Protein AF-A0A427B4S1-F1 (afdb_monomer_lite)

Organism: Ensete ventricosum (NCBI:txid4639)

Radius of gyration: 21.79 Å; chains: 1; bounding box: 64×41×55 Å

Sequence (301 aa):
MFQKYHPTRVLTLIYQPFALVTTAVLTYHEAKTNTRLRNLAGYTLFFISSLALVVVCISIIIRYFDIIFQSHQILHVTIQLDVATSGKGGIGVFIGVCIVSAAFGTADGFCQGGMVGDLSLMSPQFIQYGDTHERFSFLAALKSFMAGLAASGTLTSALRLITKAAFENSQDGLRKGASTYALVLISMYNVWDLIGRYVPLIKCLKLTSRKGLMAATLARFLFIPAFYFTSKYGAEGWMIMLTSVLGLTNGYLTVCVLTDAPKGYKGPEQNALGNLLVAFLIAGLFSGVSLDWLWLIGKGW

Structure (mmCIF, N/CA/C/O backbone):
data_AF-A0A427B4S1-F1
#
_entry.id   AF-A0A427B4S1-F1
#
loop_
_atom_site.group_PDB
_atom_site.id
_atom_site.type_symbol
_atom_site.label_atom_id
_atom_site.label_alt_id
_atom_site.label_comp_id
_atom_site.label_asym_id
_atom_site.label_entity_id
_atom_site.label_seq_id
_atom_site.pdbx_PDB_ins_code
_atom_site.Cartn_x
_atom_site.Cartn_y
_atom_site.Cartn_z
_atom_site.occupancy
_atom_site.B_iso_or_equiv
_atom_site.auth_seq_id
_atom_site.auth_comp_id
_atom_site.auth_asym_id
_atom_site.auth_atom_id
_atom_site.pdbx_PDB_model_num
ATOM 1 N N . MET A 1 1 ? 20.768 -20.112 -17.687 1.00 30.17 1 MET A N 1
ATOM 2 C CA . MET A 1 1 ? 19.300 -20.251 -17.541 1.00 30.17 1 MET A CA 1
ATOM 3 C C . MET A 1 1 ? 18.610 -19.102 -16.773 1.00 30.17 1 MET A C 1
ATOM 5 O O . MET A 1 1 ? 17.396 -19.126 -16.696 1.00 30.17 1 MET A O 1
ATOM 9 N N . PHE A 1 2 ? 19.312 -18.069 -16.262 1.00 31.33 2 PHE A N 1
ATOM 10 C CA . PHE A 1 2 ? 18.726 -17.030 -15.375 1.00 31.33 2 PHE A CA 1
ATOM 11 C C . PHE A 1 2 ? 18.806 -15.577 -15.904 1.00 31.33 2 PHE A C 1
ATOM 13 O O . PHE A 1 2 ? 18.725 -14.622 -15.141 1.00 31.33 2 PHE A O 1
ATOM 20 N N . GLN A 1 3 ? 18.991 -15.371 -17.209 1.00 31.64 3 GLN A N 1
ATOM 21 C CA . GLN A 1 3 ? 19.420 -14.068 -17.752 1.00 31.64 3 GLN A CA 1
ATOM 22 C C . GLN A 1 3 ? 18.303 -13.026 -17.984 1.00 31.64 3 GLN A C 1
ATOM 24 O O . GLN A 1 3 ? 18.600 -11.923 -18.428 1.00 31.64 3 GLN A O 1
ATOM 29 N N . LYS A 1 4 ? 17.038 -13.341 -17.670 1.00 40.00 4 LYS A N 1
ATOM 30 C CA . LYS A 1 4 ? 15.893 -12.410 -17.765 1.00 40.00 4 LYS A CA 1
ATOM 31 C C . LYS A 1 4 ? 15.087 -12.314 -16.454 1.00 40.00 4 LYS A C 1
ATOM 33 O O . LYS A 1 4 ? 13.886 -12.098 -16.486 1.00 40.00 4 LYS A O 1
ATOM 38 N N . TYR A 1 5 ? 15.684 -12.510 -15.279 1.00 46.22 5 TYR A N 1
ATOM 39 C CA . TYR A 1 5 ? 14.924 -12.380 -14.026 1.00 46.22 5 TYR A CA 1
ATOM 40 C C . TYR A 1 5 ? 14.646 -10.905 -13.711 1.00 46.22 5 TYR A C 1
ATOM 42 O O . TYR A 1 5 ? 15.595 -10.157 -13.524 1.00 46.22 5 TYR A O 1
ATOM 50 N N . HIS A 1 6 ? 13.371 -10.490 -13.634 1.00 53.62 6 HIS A N 1
ATOM 51 C CA . HIS A 1 6 ? 12.973 -9.169 -13.125 1.00 53.62 6 HIS A CA 1
ATOM 52 C C . HIS A 1 6 ? 13.092 -9.152 -11.598 1.00 53.62 6 HIS A C 1
ATOM 54 O O . HIS A 1 6 ? 12.200 -9.628 -10.888 1.00 53.62 6 HIS A O 1
ATOM 60 N N . PRO A 1 7 ? 14.168 -8.595 -11.053 1.00 55.25 7 PRO A N 1
ATOM 61 C CA . PRO A 1 7 ? 14.541 -8.903 -9.687 1.00 55.25 7 PRO A CA 1
ATOM 62 C C . PRO A 1 7 ? 13.752 -8.121 -8.641 1.00 55.25 7 PRO A C 1
ATOM 64 O O . PRO A 1 7 ? 13.485 -8.612 -7.546 1.00 55.25 7 PRO A O 1
ATOM 67 N N . THR A 1 8 ? 13.291 -6.926 -9.005 1.00 59.53 8 THR A N 1
ATOM 68 C CA . THR A 1 8 ? 12.455 -6.070 -8.158 1.00 59.53 8 THR A CA 1
ATOM 69 C C . THR A 1 8 ? 11.148 -6.756 -7.753 1.00 59.53 8 THR A C 1
ATOM 71 O O . THR A 1 8 ? 10.634 -6.506 -6.668 1.00 59.53 8 THR A O 1
ATOM 74 N N . ARG A 1 9 ? 10.625 -7.661 -8.592 1.00 67.31 9 ARG A N 1
ATOM 75 C CA . ARG A 1 9 ? 9.374 -8.390 -8.334 1.00 67.31 9 ARG A CA 1
ATOM 76 C C . ARG A 1 9 ? 9.547 -9.579 -7.385 1.00 67.31 9 ARG A C 1
ATOM 78 O O . ARG A 1 9 ? 8.583 -10.008 -6.756 1.00 67.31 9 ARG A O 1
ATOM 85 N N . VAL A 1 10 ? 10.762 -10.116 -7.270 1.00 74.62 10 VAL A N 1
ATOM 86 C CA . VAL A 1 10 ? 11.069 -11.182 -6.304 1.00 74.62 10 VAL A CA 1
ATOM 87 C C . VAL A 1 10 ? 11.087 -10.607 -4.889 1.00 74.62 10 VAL A C 1
ATOM 89 O O . VAL A 1 10 ? 10.539 -11.208 -3.973 1.00 74.62 10 VAL A O 1
ATOM 92 N N . LEU A 1 11 ? 11.617 -9.393 -4.719 1.00 78.69 11 LEU A N 1
ATOM 93 C CA . LEU A 1 11 ? 11.620 -8.710 -3.423 1.00 78.69 11 LEU A CA 1
ATOM 94 C C . LEU A 1 11 ? 10.202 -8.455 -2.903 1.00 78.69 11 LEU A C 1
ATOM 96 O O . LEU A 1 11 ? 9.936 -8.668 -1.725 1.00 78.69 11 LEU A O 1
ATOM 100 N N . THR A 1 12 ? 9.255 -8.096 -3.775 1.00 79.56 12 THR A N 1
ATOM 101 C CA . THR A 1 12 ? 7.849 -7.945 -3.369 1.00 79.56 12 THR A CA 1
ATOM 102 C C . THR A 1 12 ? 7.209 -9.273 -2.961 1.00 79.56 12 THR A C 1
ATOM 104 O O . THR A 1 12 ? 6.409 -9.293 -2.031 1.00 79.56 12 THR A O 1
ATOM 107 N N . LEU A 1 13 ? 7.586 -10.388 -3.600 1.00 81.88 13 LEU A N 1
ATOM 108 C CA . LEU A 1 13 ? 7.142 -11.729 -3.199 1.00 81.88 13 LEU A CA 1
ATOM 109 C C . LEU A 1 13 ? 7.741 -12.184 -1.867 1.00 81.88 13 LEU A C 1
ATOM 111 O O . LEU A 1 13 ? 7.167 -13.051 -1.225 1.00 81.88 13 LEU A O 1
ATOM 115 N N . ILE A 1 14 ? 8.869 -11.615 -1.447 1.00 87.31 14 ILE A N 1
ATOM 116 C CA . ILE A 1 14 ? 9.465 -11.891 -0.137 1.00 87.31 14 ILE A CA 1
ATOM 117 C C . ILE A 1 14 ? 8.862 -10.970 0.921 1.00 87.31 14 ILE A C 1
ATOM 119 O O . ILE A 1 14 ? 8.492 -11.428 1.991 1.00 87.31 14 ILE A O 1
ATOM 123 N N . TYR A 1 15 ? 8.706 -9.682 0.628 1.00 90.38 15 TYR A N 1
ATOM 124 C CA . TYR A 1 15 ? 8.128 -8.715 1.560 1.00 90.38 15 TYR A 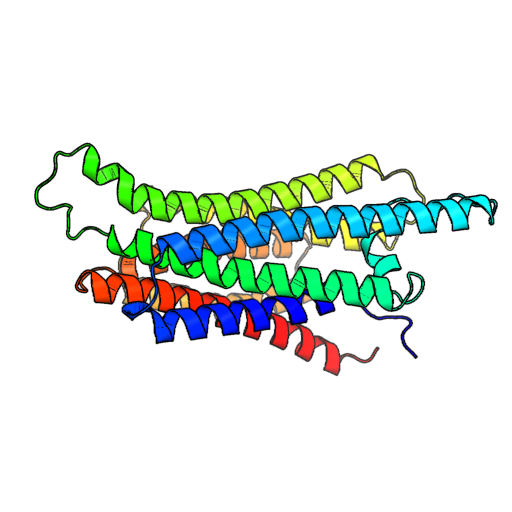CA 1
ATOM 125 C C . TYR A 1 15 ? 6.706 -9.102 2.000 1.00 90.38 15 TYR A C 1
ATOM 127 O O . TYR A 1 15 ? 6.409 -9.138 3.194 1.00 90.38 15 TYR A O 1
ATOM 135 N N . GLN A 1 16 ? 5.825 -9.405 1.038 1.00 91.88 16 GLN A N 1
ATOM 136 C CA . GLN A 1 16 ? 4.386 -9.505 1.301 1.00 91.88 16 GLN A CA 1
ATOM 137 C C . GLN A 1 16 ? 3.972 -10.693 2.190 1.00 91.88 16 GLN A C 1
ATOM 139 O O . GLN A 1 16 ? 3.155 -10.483 3.085 1.00 91.88 16 GLN A O 1
ATOM 144 N N . PRO A 1 17 ? 4.517 -11.917 2.033 1.00 93.00 17 PRO A N 1
ATOM 145 C CA . PRO A 1 17 ? 4.229 -13.016 2.952 1.00 93.00 17 PRO A CA 1
ATOM 146 C C . PRO A 1 17 ? 4.649 -12.716 4.387 1.00 93.00 17 PRO A C 1
ATOM 148 O O . PRO A 1 17 ? 3.903 -13.032 5.307 1.00 93.00 17 PRO A O 1
ATOM 151 N N . PHE A 1 18 ? 5.814 -12.094 4.591 1.00 93.44 18 PHE A N 1
ATOM 152 C CA . PHE A 1 18 ? 6.280 -11.751 5.935 1.00 93.44 18 PHE A CA 1
ATOM 153 C C . PHE A 1 18 ? 5.375 -10.697 6.570 1.00 93.44 18 PHE A C 1
ATOM 155 O O . PHE A 1 18 ? 4.928 -10.898 7.696 1.00 93.44 18 PHE A O 1
ATOM 162 N N . ALA A 1 19 ? 5.011 -9.646 5.828 1.00 92.88 19 ALA A N 1
ATOM 163 C CA . ALA A 1 19 ? 4.032 -8.664 6.291 1.00 92.88 19 ALA A CA 1
ATOM 164 C C . ALA A 1 19 ? 2.697 -9.325 6.665 1.00 92.88 19 ALA A C 1
ATOM 166 O O . ALA A 1 19 ? 2.195 -9.130 7.772 1.00 92.88 19 ALA A O 1
ATOM 167 N N . LEU A 1 20 ? 2.164 -10.184 5.791 1.00 94.06 20 LEU A N 1
ATOM 168 C CA . LEU A 1 20 ? 0.896 -10.874 6.015 1.00 94.06 20 LEU A CA 1
ATOM 169 C C . LEU A 1 20 ? 0.941 -11.796 7.237 1.00 94.06 20 LEU A C 1
ATOM 171 O O . LEU A 1 20 ? 0.054 -11.728 8.085 1.00 94.06 20 LEU A O 1
ATOM 175 N N . VAL A 1 21 ? 1.959 -12.654 7.336 1.00 94.19 21 VAL A N 1
ATOM 176 C CA . VAL A 1 21 ? 2.109 -13.610 8.442 1.00 94.19 21 VAL A CA 1
ATOM 177 C C . VAL A 1 21 ? 2.270 -12.863 9.758 1.00 94.19 21 VAL A C 1
ATOM 179 O O . VAL A 1 21 ? 1.570 -13.177 10.720 1.00 94.19 21 VAL A O 1
ATOM 182 N N . THR A 1 22 ? 3.132 -11.846 9.810 1.00 93.12 22 THR A N 1
ATOM 183 C CA . THR A 1 22 ? 3.326 -11.047 11.021 1.00 93.12 22 THR A CA 1
ATOM 184 C C . THR A 1 22 ? 2.033 -10.353 11.438 1.00 93.12 22 THR A C 1
ATOM 186 O O . THR A 1 22 ? 1.627 -10.482 12.594 1.00 93.12 22 THR A O 1
ATOM 189 N N . THR A 1 23 ? 1.326 -9.685 10.523 1.00 92.50 23 THR A N 1
ATOM 190 C CA . THR A 1 23 ? 0.046 -9.042 10.850 1.00 92.50 23 THR A CA 1
ATOM 191 C C . THR A 1 23 ? -1.012 -10.053 11.278 1.00 92.50 23 THR A C 1
ATOM 193 O O . THR A 1 23 ? -1.715 -9.799 12.254 1.00 92.50 23 THR A O 1
ATOM 196 N N . ALA A 1 24 ? -1.124 -11.206 10.617 1.00 91.94 24 ALA A N 1
ATOM 197 C CA . ALA A 1 24 ? -2.098 -12.238 10.969 1.00 91.94 24 ALA A CA 1
ATOM 198 C C . ALA A 1 24 ? -1.840 -12.818 12.370 1.00 91.94 24 ALA A C 1
ATOM 200 O O . ALA A 1 24 ? -2.760 -12.903 13.184 1.00 91.94 24 ALA A O 1
ATOM 201 N N . VAL A 1 25 ? -0.582 -13.146 12.687 1.00 91.62 25 VAL A N 1
ATOM 202 C CA . VAL A 1 25 ? -0.184 -13.670 14.005 1.00 91.62 25 VAL A CA 1
ATOM 203 C C . VAL A 1 25 ? -0.448 -12.647 15.109 1.00 91.62 25 VAL A C 1
ATOM 205 O O . VAL A 1 25 ? -0.983 -13.012 16.159 1.00 91.62 25 VAL A O 1
ATOM 208 N N . LEU A 1 26 ? -0.107 -11.375 14.875 1.00 89.44 26 LEU A N 1
ATOM 209 C CA . LEU A 1 26 ? -0.332 -10.291 15.835 1.00 89.44 26 LEU A CA 1
ATOM 210 C C . LEU A 1 26 ? -1.816 -9.950 15.995 1.00 89.44 26 LEU A C 1
ATOM 212 O O . LEU A 1 26 ? -2.233 -9.591 17.089 1.00 89.44 26 LEU A O 1
ATOM 216 N N . THR A 1 27 ? -2.615 -10.095 14.938 1.00 88.25 27 THR A N 1
ATOM 217 C CA . THR A 1 27 ? -4.075 -9.931 15.008 1.00 88.25 27 THR A CA 1
ATOM 218 C C . THR A 1 27 ? -4.703 -11.044 15.847 1.00 88.25 27 THR A C 1
ATOM 220 O O . THR A 1 27 ? -5.580 -10.774 16.659 1.00 88.25 27 THR A O 1
ATOM 223 N N . TYR A 1 28 ? -4.232 -12.287 15.708 1.00 87.62 28 TYR A N 1
ATOM 224 C CA . TYR A 1 28 ? -4.738 -13.421 16.489 1.00 87.62 28 TYR A CA 1
ATOM 225 C C . TYR A 1 28 ? -4.352 -13.345 17.977 1.00 87.62 28 TYR A C 1
ATOM 227 O O . TYR A 1 28 ? -5.146 -13.700 18.845 1.00 87.62 28 TYR A O 1
ATOM 235 N N . HIS A 1 29 ? -3.146 -12.861 18.290 1.00 85.81 29 HIS A N 1
ATOM 236 C CA . HIS A 1 29 ? -2.645 -12.728 19.667 1.00 85.81 29 HIS A CA 1
ATOM 237 C C . HIS A 1 29 ? -2.827 -11.324 20.266 1.00 85.81 29 HIS A C 1
ATOM 239 O O . HIS A 1 29 ? -2.186 -11.001 21.272 1.00 85.81 29 HIS A O 1
ATOM 245 N N . GLU A 1 30 ? -3.686 -10.495 19.672 1.00 78.94 30 GLU A N 1
ATOM 246 C CA . GLU A 1 30 ? -3.856 -9.082 20.029 1.00 78.94 30 GLU A CA 1
ATOM 247 C C . GLU A 1 30 ? -4.139 -8.899 21.528 1.00 78.94 30 GLU A C 1
ATOM 249 O O . GLU A 1 30 ? -3.414 -8.165 22.196 1.00 78.94 30 GLU A O 1
ATOM 254 N N . ALA A 1 31 ? -5.048 -9.695 22.098 1.00 70.12 31 ALA A N 1
ATOM 255 C CA . ALA A 1 31 ? -5.414 -9.628 23.516 1.00 70.12 31 ALA A CA 1
ATOM 256 C C . ALA A 1 31 ? -4.252 -9.876 24.506 1.00 70.12 31 ALA A C 1
ATOM 258 O O . ALA A 1 31 ? -4.371 -9.558 25.688 1.00 70.12 31 ALA A O 1
ATOM 259 N N . LYS A 1 32 ? -3.134 -10.468 24.058 1.00 72.56 32 LYS A N 1
ATOM 260 C CA . LYS A 1 32 ? -1.952 -10.771 24.889 1.00 72.56 32 LYS A CA 1
ATOM 261 C C . LYS A 1 32 ? -0.760 -9.855 24.610 1.00 72.56 32 LYS A C 1
ATOM 263 O O . LYS A 1 32 ? 0.233 -9.932 25.331 1.00 72.56 32 LYS A O 1
ATOM 268 N N . THR A 1 33 ? -0.808 -9.029 23.565 1.00 76.25 33 THR A N 1
ATOM 269 C CA . THR A 1 33 ? 0.344 -8.234 23.120 1.00 76.25 33 THR A CA 1
ATOM 270 C C . THR A 1 33 ? 0.186 -6.756 23.453 1.00 76.25 33 THR A C 1
ATOM 272 O O . THR A 1 33 ? -0.840 -6.139 23.200 1.00 76.25 33 THR A O 1
ATOM 275 N N . ASN A 1 34 ? 1.248 -6.151 23.991 1.00 83.88 34 ASN A N 1
ATOM 276 C CA . ASN A 1 34 ? 1.287 -4.710 24.226 1.00 83.88 34 ASN A CA 1
ATOM 277 C C . ASN A 1 34 ? 1.567 -3.967 22.908 1.00 83.88 34 ASN A C 1
ATOM 279 O O . ASN A 1 34 ? 2.656 -4.091 22.338 1.00 83.88 34 ASN A O 1
ATOM 283 N N . THR A 1 35 ? 0.603 -3.173 22.438 1.00 83.19 35 THR A N 1
ATOM 284 C CA . THR A 1 35 ? 0.682 -2.455 21.156 1.00 83.19 35 THR A CA 1
ATOM 285 C C . THR A 1 35 ? 1.799 -1.412 21.114 1.00 83.19 35 THR A C 1
ATOM 287 O O . THR A 1 35 ? 2.448 -1.254 20.081 1.00 83.19 35 THR A O 1
ATOM 290 N N . ARG A 1 36 ? 2.141 -0.773 22.241 1.00 85.62 36 ARG A N 1
ATOM 291 C CA . ARG A 1 36 ? 3.251 0.198 22.307 1.00 85.62 36 ARG A CA 1
ATOM 292 C C . ARG A 1 36 ? 4.601 -0.463 22.062 1.00 85.62 36 ARG A C 1
ATOM 294 O O . ARG A 1 36 ? 5.401 0.045 21.281 1.00 85.62 36 ARG A O 1
ATOM 301 N N . LEU A 1 37 ? 4.836 -1.604 22.710 1.00 87.12 37 LEU A N 1
ATOM 302 C CA . LEU A 1 37 ? 6.071 -2.371 22.539 1.00 87.12 37 LEU A CA 1
ATOM 303 C C . LEU A 1 37 ? 6.176 -2.917 21.113 1.00 87.12 37 LEU A C 1
ATOM 305 O O . LEU A 1 37 ? 7.237 -2.857 20.503 1.00 87.12 37 LEU A O 1
ATOM 309 N N . ARG A 1 38 ? 5.054 -3.393 20.571 1.00 89.56 38 ARG A N 1
ATOM 310 C CA . ARG A 1 38 ? 4.933 -3.858 19.189 1.00 89.56 38 ARG A CA 1
ATOM 311 C C . ARG A 1 38 ? 5.284 -2.755 18.180 1.00 89.56 38 ARG A C 1
ATOM 313 O O . ARG A 1 38 ? 6.101 -2.995 17.297 1.00 89.56 38 ARG A O 1
ATOM 320 N N . ASN A 1 39 ? 4.729 -1.552 18.337 1.00 90.00 39 ASN A N 1
ATOM 321 C CA . ASN A 1 39 ? 5.024 -0.412 17.463 1.00 90.00 39 ASN A CA 1
ATOM 322 C C . ASN A 1 39 ? 6.489 0.031 17.590 1.00 90.00 39 ASN A C 1
ATOM 324 O O . ASN A 1 39 ? 7.150 0.251 16.578 1.00 90.00 39 ASN A O 1
ATOM 328 N N . LEU A 1 40 ? 7.021 0.115 18.816 1.00 92.06 40 LEU A N 1
ATOM 329 C CA . LEU A 1 40 ? 8.426 0.460 19.046 1.00 92.06 40 LEU A CA 1
ATOM 330 C C . LEU A 1 40 ? 9.361 -0.552 18.374 1.00 92.06 40 LEU A C 1
ATOM 332 O O . LEU A 1 40 ? 10.249 -0.151 17.629 1.00 92.06 40 LEU A O 1
ATOM 336 N N . ALA A 1 41 ? 9.118 -1.850 18.573 1.00 92.25 41 ALA A N 1
ATOM 337 C CA . ALA A 1 41 ? 9.898 -2.916 17.952 1.00 92.25 41 ALA A CA 1
ATOM 338 C C . ALA A 1 41 ? 9.859 -2.838 16.418 1.00 92.25 41 ALA A C 1
ATOM 340 O O . ALA A 1 41 ? 10.904 -2.942 15.777 1.00 92.25 41 ALA A O 1
ATOM 341 N N . GLY A 1 42 ? 8.682 -2.596 15.830 1.00 92.94 42 GLY A N 1
ATOM 342 C CA . GLY A 1 42 ? 8.536 -2.418 14.385 1.00 92.94 42 GLY A CA 1
ATOM 343 C C . GLY A 1 42 ? 9.331 -1.221 13.852 1.00 92.94 42 GLY A C 1
ATOM 344 O O . GLY A 1 42 ? 10.081 -1.362 12.888 1.00 92.94 42 GLY A O 1
ATOM 345 N N . TYR A 1 43 ? 9.260 -0.060 14.509 1.00 93.31 43 TYR A N 1
ATOM 346 C CA . TYR A 1 43 ? 10.029 1.124 14.106 1.00 93.31 43 TYR A CA 1
ATOM 347 C C . TYR A 1 43 ? 11.539 0.957 14.290 1.00 93.31 43 TYR A C 1
ATOM 349 O O . TYR A 1 43 ? 12.312 1.372 13.424 1.00 93.31 43 TYR A O 1
ATOM 357 N N . THR A 1 44 ? 11.978 0.306 15.368 1.00 94.31 44 THR A N 1
ATOM 358 C CA . THR A 1 44 ? 13.388 -0.057 15.554 1.00 94.31 44 THR A CA 1
ATOM 359 C C . THR A 1 44 ? 13.857 -1.002 14.448 1.00 94.31 44 THR A C 1
ATOM 361 O O . THR A 1 44 ? 14.938 -0.803 13.894 1.00 94.31 44 THR A O 1
ATOM 364 N N . LEU A 1 45 ? 13.035 -1.982 14.060 1.00 94.00 45 LEU A N 1
ATOM 365 C CA . LEU A 1 45 ? 13.355 -2.897 12.967 1.00 94.00 45 LEU A CA 1
ATOM 366 C C . LEU A 1 45 ? 13.410 -2.175 11.613 1.00 94.00 45 LEU A C 1
ATOM 368 O O . LEU A 1 45 ? 14.328 -2.439 10.837 1.00 94.00 45 LEU A O 1
ATOM 372 N N . PHE A 1 46 ? 12.509 -1.221 11.346 1.00 92.62 46 PHE A N 1
ATOM 373 C CA . PHE A 1 46 ? 12.580 -0.345 10.170 1.00 92.62 46 PHE A CA 1
ATOM 374 C C . PHE A 1 46 ? 13.894 0.443 10.118 1.00 92.62 46 PHE A C 1
ATOM 376 O O . PHE A 1 46 ? 14.534 0.511 9.065 1.00 92.62 46 PHE A O 1
ATOM 383 N N . PHE A 1 47 ? 14.317 1.013 11.247 1.00 93.06 47 PHE A N 1
ATOM 384 C CA . PHE A 1 47 ? 15.555 1.782 11.348 1.00 93.06 47 PHE A CA 1
ATOM 385 C C . PHE A 1 47 ? 16.791 0.913 11.080 1.00 93.06 47 PHE A C 1
ATOM 387 O O . PHE A 1 47 ? 17.596 1.238 10.207 1.00 93.06 47 PHE A O 1
ATOM 394 N N . ILE A 1 48 ? 16.904 -0.233 11.760 1.00 93.50 48 ILE A N 1
ATOM 395 C CA . ILE A 1 48 ? 18.021 -1.173 11.577 1.00 93.50 48 ILE A CA 1
ATOM 396 C C . ILE A 1 48 ? 18.054 -1.703 10.139 1.00 93.50 48 ILE A C 1
ATOM 398 O O . ILE A 1 48 ? 19.116 -1.724 9.520 1.00 93.50 48 ILE A O 1
ATOM 402 N N . SER A 1 49 ? 16.900 -2.078 9.579 1.00 91.31 49 SER A N 1
ATOM 403 C CA . SER A 1 49 ? 16.802 -2.581 8.201 1.00 91.31 49 SER A CA 1
ATOM 404 C C . SER A 1 49 ? 17.210 -1.522 7.176 1.00 91.31 49 SER A C 1
ATOM 406 O O . SER A 1 49 ? 17.867 -1.843 6.187 1.00 91.31 49 SER A O 1
ATOM 408 N N . SER A 1 50 ? 16.890 -0.249 7.431 1.00 88.75 50 SER A N 1
ATOM 409 C CA . SER A 1 50 ? 17.314 0.868 6.580 1.00 88.75 50 SER A CA 1
ATOM 410 C C . SER A 1 50 ? 18.831 1.063 6.613 1.00 88.75 50 SER A C 1
ATOM 412 O O . SER A 1 50 ? 19.445 1.200 5.556 1.00 88.75 50 SER A O 1
ATOM 414 N N . LEU A 1 51 ? 19.460 0.999 7.793 1.00 89.81 51 LEU A N 1
ATOM 415 C CA . LEU A 1 51 ? 20.923 1.048 7.915 1.00 89.81 51 LEU A CA 1
ATOM 416 C C . LEU A 1 51 ? 21.592 -0.151 7.231 1.00 89.81 51 LEU A C 1
ATOM 418 O O . LEU A 1 51 ? 22.559 0.022 6.490 1.00 89.81 51 LEU A O 1
ATOM 422 N N . ALA A 1 52 ? 21.052 -1.358 7.419 1.00 86.44 52 ALA A N 1
ATOM 423 C CA . ALA A 1 52 ? 21.551 -2.565 6.768 1.00 86.44 52 ALA A CA 1
ATOM 424 C C . ALA A 1 52 ? 21.480 -2.453 5.236 1.00 86.44 52 ALA A C 1
ATOM 426 O O . ALA A 1 52 ? 22.437 -2.807 4.549 1.00 86.44 52 ALA A O 1
ATOM 427 N N . LEU A 1 53 ? 20.389 -1.900 4.694 1.00 83.44 53 LEU A N 1
ATOM 428 C CA . LEU A 1 53 ? 20.253 -1.660 3.258 1.00 83.44 53 LEU A CA 1
ATOM 429 C C . LEU A 1 53 ? 21.306 -0.672 2.739 1.00 83.44 53 LEU A C 1
ATOM 431 O O . LEU A 1 53 ? 21.884 -0.909 1.683 1.00 83.44 53 LEU A O 1
ATOM 435 N N . VAL A 1 54 ? 21.598 0.400 3.483 1.00 83.06 54 VAL A N 1
ATOM 436 C CA . VAL A 1 54 ? 22.661 1.356 3.125 1.00 83.06 54 VAL A CA 1
ATOM 437 C C . VAL A 1 54 ? 24.021 0.660 3.064 1.00 83.06 54 VAL A C 1
ATOM 439 O O . VAL A 1 54 ? 24.752 0.848 2.095 1.00 83.06 54 VAL A O 1
ATOM 442 N N . VAL A 1 55 ? 24.345 -0.196 4.037 1.00 82.38 55 VAL A N 1
ATOM 443 C CA . VAL A 1 55 ? 25.597 -0.975 4.045 1.00 82.38 55 VAL A CA 1
ATOM 444 C C . VAL A 1 55 ? 25.676 -1.925 2.846 1.00 82.38 55 VAL A C 1
ATOM 446 O O . VAL A 1 55 ? 26.721 -2.009 2.193 1.00 82.38 55 VAL A O 1
ATOM 449 N N . VAL A 1 56 ? 24.578 -2.611 2.512 1.00 79.44 56 VAL A N 1
ATOM 450 C CA . VAL A 1 56 ? 24.497 -3.470 1.320 1.00 79.44 56 VAL A CA 1
ATOM 451 C C . VAL A 1 56 ? 24.698 -2.644 0.045 1.00 79.44 56 VAL A C 1
ATOM 453 O O . VAL A 1 56 ? 25.508 -3.028 -0.797 1.00 79.44 56 VAL A O 1
ATOM 456 N N . CYS A 1 57 ? 24.045 -1.485 -0.077 1.00 73.94 57 CYS A N 1
ATOM 457 C CA . CYS A 1 57 ? 24.223 -0.569 -1.207 1.00 73.94 57 CYS A CA 1
ATOM 458 C C . CYS A 1 57 ? 25.673 -0.085 -1.337 1.00 73.94 57 CYS A C 1
ATOM 460 O O . CYS A 1 57 ? 26.240 -0.160 -2.423 1.00 73.94 57 CYS A O 1
ATOM 462 N N . ILE A 1 58 ? 26.313 0.342 -0.245 1.00 73.38 58 ILE A N 1
ATOM 463 C CA . ILE A 1 58 ? 27.722 0.768 -0.255 1.00 73.38 58 ILE A CA 1
ATOM 464 C C . ILE A 1 58 ? 28.632 -0.386 -0.688 1.00 73.38 58 ILE A C 1
ATOM 466 O O . ILE A 1 58 ? 29.513 -0.196 -1.522 1.00 73.38 58 ILE A O 1
ATOM 470 N N . SER A 1 59 ? 28.382 -1.599 -0.194 1.00 70.38 59 SER A N 1
ATOM 471 C CA . SER A 1 59 ? 29.153 -2.790 -0.572 1.00 70.38 59 SER A CA 1
ATOM 472 C C . SER A 1 59 ? 29.032 -3.110 -2.067 1.00 70.38 59 SER A C 1
ATOM 474 O O . SER A 1 59 ? 30.006 -3.529 -2.694 1.00 70.38 59 SER A O 1
ATOM 476 N N . ILE A 1 60 ? 27.850 -2.890 -2.655 1.00 68.31 60 ILE A N 1
ATOM 477 C CA . ILE A 1 60 ? 27.619 -3.012 -4.100 1.00 68.31 60 ILE A CA 1
ATOM 478 C C . ILE A 1 60 ? 28.390 -1.929 -4.861 1.00 68.31 60 ILE A C 1
ATOM 480 O O . ILE A 1 60 ? 29.047 -2.247 -5.849 1.00 68.31 60 ILE A O 1
ATOM 484 N N . ILE A 1 61 ? 28.343 -0.672 -4.403 1.00 67.12 61 ILE A N 1
ATOM 485 C CA . ILE A 1 61 ? 29.057 0.453 -5.028 1.00 67.12 61 ILE A CA 1
ATOM 486 C C . ILE A 1 61 ? 30.567 0.204 -5.040 1.00 67.12 61 ILE A C 1
ATOM 488 O O . ILE A 1 61 ? 31.185 0.373 -6.085 1.00 67.12 61 ILE A O 1
ATOM 492 N N . ILE A 1 62 ? 31.149 -0.235 -3.920 1.00 67.56 62 ILE A N 1
ATOM 493 C CA . ILE A 1 62 ? 32.590 -0.517 -3.812 1.00 67.56 62 ILE A CA 1
ATOM 494 C C . ILE A 1 62 ? 32.991 -1.625 -4.792 1.00 67.56 62 ILE A C 1
ATOM 496 O O . ILE A 1 62 ? 33.879 -1.417 -5.611 1.00 67.56 62 ILE A O 1
ATOM 500 N N . ARG A 1 63 ? 32.266 -2.755 -4.804 1.00 64.50 63 ARG A N 1
ATOM 501 C CA . ARG A 1 63 ? 32.516 -3.840 -5.771 1.00 64.50 63 ARG A CA 1
ATOM 502 C C . ARG A 1 63 ? 32.400 -3.372 -7.219 1.00 64.50 63 ARG A C 1
ATOM 504 O O . ARG A 1 63 ? 33.125 -3.853 -8.081 1.00 64.50 63 ARG A O 1
ATOM 511 N N . TYR A 1 64 ? 31.468 -2.465 -7.500 1.00 60.44 64 TYR A N 1
ATOM 512 C CA . TYR A 1 64 ? 31.288 -1.910 -8.836 1.00 60.44 64 TYR A CA 1
ATOM 513 C C . TYR A 1 64 ? 32.440 -0.976 -9.226 1.00 60.44 64 TYR A C 1
ATOM 515 O O . TYR A 1 64 ? 32.901 -1.027 -10.364 1.00 60.44 64 TYR A O 1
ATOM 523 N N . PHE A 1 65 ? 32.937 -0.170 -8.284 1.00 60.00 65 PHE A N 1
ATOM 524 C CA . PHE A 1 65 ? 34.114 0.673 -8.479 1.00 60.00 65 PHE A CA 1
ATOM 525 C C . PHE A 1 65 ? 35.368 -0.168 -8.750 1.00 60.00 65 PHE A C 1
ATOM 527 O O . PHE A 1 65 ? 36.087 0.133 -9.697 1.00 60.00 65 PHE A O 1
ATOM 534 N N . ASP A 1 66 ? 35.567 -1.270 -8.019 1.00 57.31 66 ASP A N 1
ATOM 535 C CA . ASP A 1 66 ? 36.669 -2.212 -8.259 1.00 57.31 66 ASP A CA 1
ATOM 536 C C . ASP A 1 66 ? 36.597 -2.836 -9.668 1.00 57.31 66 ASP A C 1
ATOM 538 O O . ASP A 1 66 ? 37.600 -2.914 -10.377 1.00 57.31 66 ASP A O 1
ATOM 542 N N . ILE A 1 67 ? 35.398 -3.223 -10.125 1.00 57.62 67 ILE A N 1
ATOM 543 C CA . ILE A 1 67 ? 35.178 -3.785 -11.472 1.00 57.62 67 ILE A CA 1
ATOM 544 C C . ILE A 1 67 ? 35.419 -2.740 -12.577 1.00 57.62 67 ILE A C 1
ATOM 546 O O . ILE A 1 67 ? 36.005 -3.065 -13.615 1.00 57.62 67 ILE A O 1
ATOM 550 N N . ILE A 1 68 ? 34.985 -1.491 -12.378 1.00 52.41 68 ILE A N 1
ATOM 551 C CA . ILE A 1 68 ? 35.225 -0.385 -13.321 1.00 52.41 68 ILE A CA 1
ATOM 552 C C . ILE A 1 68 ? 36.707 -0.007 -13.356 1.00 52.41 68 ILE A C 1
ATOM 554 O O . ILE A 1 68 ? 37.245 0.248 -14.426 1.00 52.41 68 ILE A O 1
ATOM 558 N N . PHE A 1 69 ? 37.404 -0.006 -12.221 1.00 49.81 69 PHE A N 1
ATOM 559 C CA . PHE A 1 69 ? 38.839 0.282 -12.199 1.00 49.81 69 PHE A CA 1
ATOM 560 C C . PHE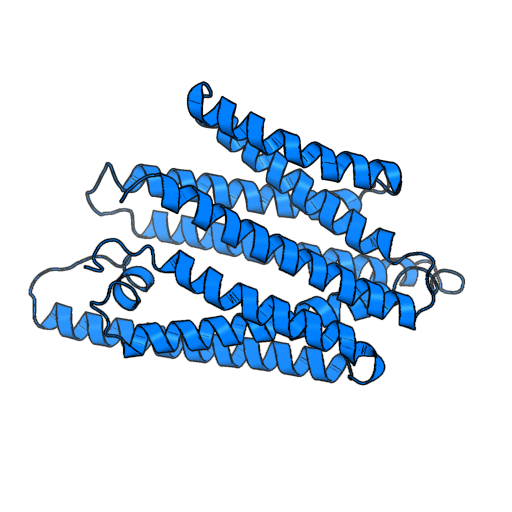 A 1 69 ? 39.644 -0.750 -13.012 1.00 49.81 69 PHE A C 1
ATOM 562 O O . PHE A 1 69 ? 40.678 -0.425 -13.590 1.00 49.81 69 PHE A O 1
ATOM 569 N N . GLN A 1 70 ? 39.130 -1.978 -13.136 1.00 50.47 70 GLN A N 1
ATOM 570 C CA . GLN A 1 70 ? 39.753 -3.066 -13.890 1.00 50.47 70 GLN A CA 1
ATOM 571 C C . GLN A 1 70 ? 39.289 -3.172 -15.357 1.00 50.47 70 GLN A C 1
ATOM 573 O O . GLN A 1 70 ? 39.896 -3.894 -16.147 1.00 50.47 70 GLN A O 1
ATOM 578 N N . SER A 1 71 ? 38.237 -2.447 -15.753 1.00 42.84 71 SER A N 1
ATOM 579 C CA . SER A 1 71 ? 37.714 -2.422 -17.121 1.00 42.84 71 SER A CA 1
ATOM 580 C C . SER A 1 71 ? 37.461 -0.978 -17.550 1.00 42.84 71 SER A C 1
ATOM 582 O O . SER A 1 71 ? 36.569 -0.316 -17.043 1.00 42.84 71 SER A O 1
ATOM 584 N N . HIS A 1 72 ? 38.262 -0.476 -18.490 1.00 42.97 72 HIS A N 1
ATOM 585 C CA . HIS A 1 72 ? 38.313 0.925 -18.936 1.00 42.97 72 HIS A CA 1
ATOM 586 C C . HIS A 1 72 ? 37.037 1.408 -19.680 1.00 42.97 72 HIS A C 1
ATOM 588 O O . HIS A 1 72 ? 37.126 1.975 -20.769 1.00 42.97 72 HIS A O 1
ATOM 594 N N . GLN A 1 73 ? 35.834 1.175 -19.145 1.00 44.75 73 GLN A N 1
ATOM 595 C CA . GLN A 1 73 ? 34.552 1.622 -19.686 1.00 44.75 73 GLN A CA 1
ATOM 596 C C . GLN A 1 73 ? 33.584 2.038 -18.569 1.00 44.75 73 GLN A C 1
ATOM 598 O O . GLN A 1 73 ? 33.216 1.273 -17.681 1.00 44.75 73 GLN A O 1
ATOM 603 N N . ILE A 1 74 ? 33.156 3.294 -18.666 1.00 51.47 74 ILE A N 1
ATOM 604 C CA . ILE A 1 74 ? 32.211 3.972 -17.783 1.00 51.47 74 ILE A CA 1
ATOM 605 C C . ILE A 1 74 ? 30.806 3.446 -18.096 1.00 51.47 74 ILE A C 1
ATOM 607 O O . ILE A 1 74 ? 30.277 3.718 -19.172 1.00 51.47 74 ILE A O 1
ATOM 611 N N . LEU A 1 75 ? 30.176 2.715 -17.168 1.00 43.44 75 LEU A N 1
ATOM 612 C CA . LEU A 1 75 ? 28.786 2.276 -17.330 1.00 43.44 75 LEU A CA 1
ATOM 613 C C . LEU A 1 75 ? 27.909 2.631 -16.116 1.00 43.44 75 LEU A C 1
ATOM 615 O O . LEU A 1 75 ? 27.926 1.968 -15.085 1.00 43.44 75 LEU A O 1
ATOM 619 N N . HIS A 1 76 ? 27.141 3.703 -16.308 1.00 44.81 76 HIS A N 1
ATOM 620 C CA . HIS A 1 76 ? 25.793 4.035 -15.824 1.00 44.81 76 HIS A CA 1
ATOM 621 C C . HIS A 1 76 ? 25.299 3.628 -14.418 1.00 44.81 76 HIS A C 1
ATOM 623 O O . HIS A 1 76 ? 25.093 2.467 -14.080 1.00 44.81 76 HIS A O 1
ATOM 629 N N . VAL A 1 77 ? 24.897 4.671 -13.681 1.00 43.53 77 VAL A N 1
ATOM 630 C CA . VAL A 1 77 ? 24.303 4.714 -12.328 1.00 43.53 77 VAL A CA 1
ATOM 631 C C . VAL A 1 77 ? 22.895 4.083 -12.217 1.00 43.53 77 VAL A C 1
ATOM 633 O O . VAL A 1 77 ? 22.374 3.903 -11.120 1.00 43.53 77 VAL A O 1
ATOM 636 N N . THR A 1 78 ? 22.264 3.644 -13.308 1.00 41.16 78 THR A N 1
ATOM 637 C CA . THR A 1 78 ? 20.894 3.078 -13.274 1.00 41.16 78 THR A CA 1
ATOM 638 C C . THR A 1 78 ? 20.843 1.587 -12.889 1.00 41.16 78 THR A C 1
ATOM 640 O O . THR A 1 78 ? 19.786 0.964 -12.947 1.00 41.16 78 THR A O 1
ATOM 643 N N . ILE A 1 79 ? 21.963 0.992 -12.465 1.00 45.91 79 ILE A N 1
ATOM 644 C CA . ILE A 1 79 ? 22.107 -0.460 -12.276 1.00 45.91 79 ILE A CA 1
ATOM 645 C C . ILE A 1 79 ? 22.575 -0.819 -10.853 1.00 45.91 79 ILE A C 1
ATOM 647 O O . ILE A 1 79 ? 23.437 -1.664 -10.665 1.00 45.91 79 ILE A O 1
ATOM 651 N N . GLN A 1 80 ? 22.038 -0.182 -9.812 1.00 44.19 80 GLN A N 1
ATOM 652 C CA . GLN A 1 80 ? 22.368 -0.559 -8.425 1.00 44.19 80 GLN A CA 1
ATOM 653 C C . GLN A 1 80 ? 21.522 -1.748 -7.943 1.00 44.19 80 GLN A C 1
ATOM 655 O O . GLN A 1 80 ? 22.058 -2.728 -7.433 1.00 44.19 80 GLN A O 1
ATOM 660 N N . LEU A 1 81 ? 20.204 -1.716 -8.182 1.00 45.88 81 LEU A N 1
ATOM 661 C CA . LEU A 1 81 ? 19.319 -2.818 -7.798 1.00 45.88 81 LEU A CA 1
ATOM 662 C C . LEU A 1 81 ? 19.396 -3.981 -8.793 1.00 45.88 81 LEU A C 1
ATOM 664 O O . LEU A 1 81 ? 19.427 -5.122 -8.363 1.00 45.88 81 LEU A O 1
ATOM 668 N N . ASP A 1 82 ? 19.487 -3.694 -10.097 1.00 41.72 82 ASP A N 1
ATOM 669 C CA . ASP A 1 82 ? 19.441 -4.718 -11.151 1.00 41.72 82 ASP A CA 1
ATOM 670 C C . ASP A 1 82 ? 20.717 -5.590 -11.170 1.00 41.72 82 ASP A C 1
ATOM 672 O O . ASP A 1 82 ? 20.624 -6.797 -11.353 1.00 41.72 82 ASP A O 1
ATOM 676 N N . VAL A 1 83 ? 21.911 -5.048 -10.868 1.00 43.12 83 VAL A N 1
ATOM 677 C CA . VAL A 1 83 ? 23.169 -5.835 -10.772 1.00 43.12 83 VAL A CA 1
ATOM 678 C C . VAL A 1 83 ? 23.265 -6.648 -9.482 1.00 43.12 83 VAL A C 1
ATOM 680 O O . VAL A 1 83 ? 23.759 -7.779 -9.526 1.00 43.12 83 VAL A O 1
ATOM 683 N N . ALA A 1 84 ? 22.749 -6.130 -8.361 1.00 44.50 84 ALA A N 1
ATOM 684 C CA . ALA A 1 84 ? 22.683 -6.851 -7.085 1.00 44.50 84 ALA A CA 1
ATOM 685 C C . ALA A 1 84 ? 21.863 -8.149 -7.179 1.00 44.50 84 ALA A C 1
ATOM 687 O O . ALA A 1 84 ? 22.045 -9.080 -6.398 1.00 44.50 84 ALA A O 1
ATOM 688 N N . THR A 1 85 ? 20.977 -8.220 -8.167 1.00 44.84 85 THR A N 1
ATOM 689 C CA . THR A 1 85 ? 19.987 -9.279 -8.315 1.00 44.84 85 THR A CA 1
ATOM 690 C C . THR A 1 85 ? 20.073 -10.038 -9.648 1.00 44.84 85 THR A C 1
ATOM 692 O O . THR A 1 85 ? 19.563 -11.147 -9.748 1.00 44.84 85 THR A O 1
ATOM 695 N N . SER A 1 86 ? 20.753 -9.499 -10.668 1.00 45.28 86 SER A N 1
ATOM 696 C CA . SER A 1 86 ? 20.969 -10.127 -11.989 1.00 45.28 86 SER A CA 1
ATOM 697 C C . SER A 1 86 ? 22.091 -11.187 -11.983 1.00 45.28 86 SER A C 1
ATOM 699 O O . SER A 1 86 ? 22.654 -11.521 -13.026 1.00 45.28 86 SER A O 1
ATOM 701 N N . GLY A 1 87 ? 22.481 -11.716 -10.822 1.00 44.53 87 GLY A N 1
ATOM 702 C CA . GLY A 1 87 ? 23.491 -12.779 -10.721 1.00 44.53 87 GLY A CA 1
ATOM 703 C C . GLY A 1 87 ? 24.945 -12.353 -10.985 1.00 44.53 87 GLY A C 1
ATOM 704 O O . GLY A 1 87 ? 25.841 -13.154 -10.744 1.00 44.53 87 GLY A O 1
ATOM 705 N N . LYS A 1 88 ? 25.216 -11.103 -11.400 1.00 47.84 88 LYS A N 1
ATOM 706 C CA . LYS A 1 88 ? 26.587 -10.556 -11.513 1.00 47.84 88 LYS A CA 1
ATOM 707 C C . LYS A 1 88 ? 27.131 -9.983 -10.193 1.00 47.84 88 LYS A C 1
ATOM 709 O O . LYS A 1 88 ? 28.339 -9.978 -10.002 1.00 47.84 88 LYS A O 1
ATOM 714 N N . GLY A 1 89 ? 26.262 -9.559 -9.266 1.00 55.06 89 GLY A N 1
ATOM 715 C CA . GLY A 1 89 ? 26.633 -9.050 -7.932 1.00 55.06 89 GLY A CA 1
ATOM 716 C C . GLY A 1 89 ? 26.956 -10.117 -6.871 1.00 55.06 89 GLY A C 1
ATOM 717 O O . GLY A 1 89 ? 27.300 -9.772 -5.743 1.00 55.06 89 GLY A O 1
ATOM 718 N N . GLY A 1 90 ? 26.868 -11.407 -7.220 1.00 64.12 90 GLY A N 1
ATOM 719 C CA . GLY A 1 90 ? 27.078 -12.534 -6.307 1.00 64.12 90 GLY A CA 1
ATOM 720 C C . GLY A 1 90 ? 25.833 -12.905 -5.489 1.00 64.12 90 GLY A C 1
ATOM 721 O O . GLY A 1 90 ? 25.081 -12.047 -5.032 1.00 64.12 90 GLY A O 1
ATOM 722 N N . ILE A 1 91 ? 25.624 -14.210 -5.277 1.00 71.88 91 ILE A N 1
ATOM 723 C CA . ILE A 1 91 ? 24.448 -14.761 -4.575 1.00 71.88 91 ILE A CA 1
ATOM 724 C C . ILE A 1 91 ? 24.282 -14.205 -3.149 1.00 71.88 91 ILE A C 1
ATOM 726 O O . ILE A 1 91 ? 23.161 -14.023 -2.685 1.00 71.88 91 ILE A O 1
ATOM 730 N N . GLY A 1 92 ? 25.390 -13.866 -2.479 1.00 73.06 92 GLY A N 1
ATOM 731 C CA . GLY A 1 92 ? 25.380 -13.313 -1.123 1.00 73.06 92 GLY A CA 1
ATOM 732 C C . GLY A 1 92 ? 24.714 -11.938 -1.022 1.00 73.06 92 GLY A C 1
ATOM 733 O O . GLY A 1 92 ? 23.978 -11.692 -0.071 1.00 73.06 92 GLY A O 1
ATOM 734 N N . VAL A 1 93 ? 24.900 -11.063 -2.017 1.00 73.69 93 VAL A N 1
ATOM 735 C CA . VAL A 1 93 ? 24.249 -9.741 -2.044 1.00 73.69 93 VAL A CA 1
ATOM 736 C C . VAL A 1 93 ? 22.745 -9.901 -2.240 1.00 73.69 93 VAL A C 1
ATOM 738 O O . VAL A 1 93 ? 21.963 -9.290 -1.516 1.00 73.69 93 VAL A O 1
ATOM 741 N N . PHE A 1 94 ? 22.334 -10.774 -3.162 1.00 75.62 94 PHE A N 1
ATOM 742 C CA . PHE A 1 94 ? 20.924 -11.085 -3.383 1.00 75.62 94 PHE A CA 1
ATOM 743 C C . PHE A 1 94 ? 20.251 -11.632 -2.115 1.00 75.62 94 PHE A C 1
ATOM 745 O O . PHE A 1 94 ? 19.196 -11.135 -1.721 1.00 75.62 94 PHE A O 1
ATOM 752 N N . ILE A 1 95 ? 20.885 -12.600 -1.441 1.00 81.81 95 ILE A N 1
ATOM 753 C CA . ILE A 1 95 ? 20.410 -13.138 -0.157 1.00 81.81 95 ILE A CA 1
ATOM 754 C C . ILE A 1 95 ? 20.308 -12.019 0.889 1.00 81.81 95 ILE A C 1
ATOM 756 O O . ILE A 1 95 ? 19.290 -11.918 1.569 1.00 81.81 95 ILE A O 1
ATOM 760 N N . GLY A 1 96 ? 21.309 -11.138 0.980 1.00 82.50 96 GLY A N 1
ATOM 761 C CA . GLY A 1 96 ? 21.290 -9.988 1.886 1.00 82.50 96 GLY A CA 1
ATOM 762 C C . GLY A 1 96 ? 20.098 -9.057 1.648 1.00 82.50 96 GLY A C 1
ATOM 763 O O . GLY A 1 96 ? 19.375 -8.729 2.588 1.00 82.50 96 GLY A O 1
ATOM 764 N N . VAL A 1 97 ? 19.824 -8.690 0.392 1.00 82.44 97 VAL A N 1
ATOM 765 C CA . VAL A 1 97 ? 18.657 -7.860 0.036 1.00 82.44 97 VAL A CA 1
ATOM 766 C C . VAL A 1 97 ? 17.341 -8.584 0.352 1.00 82.44 97 VAL A C 1
ATOM 768 O O . VAL A 1 97 ? 16.401 -7.954 0.833 1.00 82.44 97 VAL A O 1
ATOM 771 N N . CYS A 1 98 ? 17.269 -9.903 0.151 1.00 86.88 98 CYS A N 1
ATOM 772 C CA . CYS A 1 98 ? 16.098 -10.709 0.511 1.00 86.88 98 CYS A CA 1
ATOM 773 C C . CYS A 1 98 ? 15.833 -10.709 2.024 1.00 86.88 98 CYS A C 1
ATOM 775 O O . CYS A 1 98 ? 14.693 -10.509 2.439 1.00 86.88 98 CYS A O 1
ATOM 777 N N . ILE A 1 99 ? 16.875 -10.879 2.846 1.00 89.94 99 ILE A N 1
ATOM 778 C CA . ILE A 1 99 ? 16.774 -10.832 4.314 1.00 89.94 99 ILE A CA 1
ATOM 779 C C . ILE A 1 99 ? 16.275 -9.459 4.767 1.00 89.94 99 ILE A C 1
ATOM 781 O O . ILE A 1 99 ? 15.336 -9.370 5.556 1.00 89.94 99 ILE A O 1
ATOM 785 N N . VAL A 1 100 ? 16.852 -8.384 4.227 1.00 90.00 100 VAL A N 1
ATOM 786 C CA . VAL A 1 100 ? 16.424 -7.014 4.536 1.00 90.00 100 VAL A CA 1
ATOM 787 C C . VAL A 1 100 ? 14.974 -6.777 4.097 1.00 90.00 100 VAL A C 1
ATOM 789 O O . VAL A 1 100 ? 14.194 -6.193 4.843 1.00 90.00 100 VAL A O 1
ATOM 792 N N . SER A 1 101 ? 14.567 -7.286 2.930 1.00 90.50 101 SER A N 1
ATOM 793 C CA . SER A 1 101 ? 13.181 -7.205 2.449 1.00 90.50 101 SER A CA 1
ATOM 794 C C . SER A 1 101 ? 12.195 -7.943 3.363 1.00 90.50 101 SER A C 1
ATOM 796 O O . SER A 1 101 ? 11.103 -7.437 3.619 1.00 90.50 101 SER A O 1
ATOM 798 N N . ALA A 1 102 ? 12.569 -9.118 3.875 1.00 93.25 102 ALA A N 1
ATOM 799 C CA . ALA A 1 102 ? 11.764 -9.868 4.839 1.00 93.25 102 ALA A CA 1
ATOM 800 C C . ALA A 1 102 ? 11.656 -9.133 6.188 1.00 93.25 102 ALA A C 1
ATOM 802 O O . ALA A 1 102 ? 10.580 -9.090 6.791 1.00 93.25 102 ALA A O 1
ATOM 803 N N . ALA A 1 103 ? 12.745 -8.501 6.637 1.00 94.25 103 ALA A N 1
ATOM 804 C CA . ALA A 1 103 ? 12.757 -7.675 7.841 1.00 94.25 103 ALA A CA 1
ATOM 805 C C . ALA A 1 103 ? 11.846 -6.445 7.697 1.00 94.25 103 ALA A C 1
ATOM 807 O O . ALA A 1 103 ? 11.066 -6.162 8.604 1.00 94.25 103 ALA A O 1
ATOM 808 N N . PHE A 1 104 ? 11.863 -5.773 6.540 1.00 93.50 104 PHE A N 1
ATOM 809 C CA . PHE A 1 104 ? 10.931 -4.688 6.224 1.00 93.50 104 PHE A CA 1
ATOM 810 C C . PHE A 1 104 ? 9.468 -5.148 6.233 1.00 93.50 104 PHE A C 1
ATOM 812 O O . PHE A 1 104 ? 8.635 -4.470 6.829 1.00 93.50 104 PHE A O 1
ATOM 819 N N . GLY A 1 105 ? 9.159 -6.302 5.631 1.00 93.06 105 GLY A N 1
ATOM 820 C CA . GLY A 1 105 ? 7.803 -6.862 5.657 1.00 93.06 105 GLY A CA 1
ATOM 821 C C . GLY A 1 105 ? 7.340 -7.164 7.083 1.00 93.06 105 GLY A C 1
ATOM 822 O O . GLY A 1 105 ? 6.248 -6.776 7.486 1.00 93.06 105 GLY A O 1
ATOM 823 N N . THR A 1 106 ? 8.213 -7.769 7.888 1.00 94.25 106 THR A N 1
ATOM 824 C CA . THR A 1 106 ? 7.949 -8.020 9.312 1.00 94.25 106 THR A CA 1
ATOM 825 C C . THR A 1 106 ? 7.678 -6.704 10.051 1.00 94.25 106 THR A C 1
ATOM 827 O O . THR A 1 106 ? 6.649 -6.572 10.710 1.00 94.25 106 THR A O 1
ATOM 830 N N . ALA A 1 107 ? 8.552 -5.702 9.902 1.00 94.12 107 ALA A N 1
ATOM 831 C CA . ALA A 1 107 ? 8.417 -4.389 10.536 1.00 94.12 107 ALA A CA 1
ATOM 832 C C . ALA A 1 107 ? 7.095 -3.688 10.178 1.00 94.12 107 ALA A C 1
ATOM 834 O O . ALA A 1 107 ? 6.426 -3.143 11.060 1.00 94.12 107 ALA A O 1
ATOM 835 N N . ASP A 1 108 ? 6.683 -3.761 8.911 1.00 93.00 108 ASP A N 1
ATOM 836 C CA . ASP A 1 108 ? 5.398 -3.238 8.444 1.00 93.00 108 ASP A CA 1
ATOM 837 C C . ASP A 1 108 ? 4.228 -3.932 9.137 1.00 93.00 108 ASP A C 1
ATOM 839 O O . ASP A 1 108 ? 3.333 -3.267 9.659 1.00 93.00 108 ASP A O 1
ATOM 843 N N . GLY A 1 109 ? 4.284 -5.259 9.270 1.00 90.94 109 GLY A N 1
ATOM 844 C CA . GLY A 1 109 ? 3.251 -6.004 9.977 1.00 90.94 109 GLY A CA 1
ATOM 845 C C . GLY A 1 109 ? 3.119 -5.624 11.459 1.00 90.94 109 GLY A C 1
ATOM 846 O O . GLY A 1 109 ? 1.998 -5.549 11.977 1.00 90.94 109 GLY A O 1
ATOM 847 N N . PHE A 1 110 ? 4.239 -5.321 12.130 1.00 91.31 110 PHE A N 1
ATOM 848 C CA . PHE A 1 110 ? 4.256 -4.800 13.504 1.00 91.31 110 PHE A CA 1
ATOM 849 C C . PHE A 1 110 ? 3.585 -3.421 13.597 1.00 91.31 110 PHE A C 1
ATOM 851 O O . PHE A 1 110 ? 2.645 -3.260 14.385 1.00 91.31 110 PHE A O 1
ATOM 858 N N . CYS A 1 111 ? 4.040 -2.458 12.787 1.00 90.88 111 CYS A N 1
ATOM 859 C CA . CYS A 1 111 ? 3.619 -1.058 12.857 1.00 90.88 111 CYS A CA 1
ATOM 860 C C . CYS A 1 111 ? 2.224 -0.814 12.276 1.00 90.88 111 CYS A C 1
ATOM 862 O O . CYS A 1 111 ? 1.392 -0.183 12.925 1.00 90.88 111 CYS A O 1
ATOM 864 N N . GLN A 1 112 ? 1.947 -1.294 11.062 1.00 89.38 112 GLN A N 1
ATOM 865 C CA . GLN A 1 112 ? 0.737 -0.929 10.328 1.00 89.38 112 GLN A CA 1
ATOM 866 C C . GLN A 1 112 ? -0.517 -1.441 11.034 1.00 89.38 112 GLN A C 1
ATOM 868 O O . GLN A 1 112 ? -1.442 -0.669 11.274 1.00 89.38 112 GLN A O 1
ATOM 873 N N . GLY A 1 113 ? -0.532 -2.711 11.446 1.00 84.12 113 GLY A N 1
ATOM 874 C CA . GLY A 1 113 ? -1.651 -3.237 12.226 1.00 84.12 113 GLY A CA 1
ATOM 875 C C . GLY A 1 113 ? -1.796 -2.516 13.570 1.00 84.12 113 GLY A C 1
ATOM 876 O O . GLY A 1 113 ? -2.911 -2.224 13.989 1.00 84.12 113 GLY A O 1
ATOM 877 N N . GLY A 1 114 ? -0.674 -2.203 14.235 1.00 85.75 114 GLY A N 1
ATOM 878 C CA . GLY A 1 114 ? -0.675 -1.773 15.635 1.00 85.75 114 GLY A CA 1
ATOM 879 C C . GLY A 1 114 ? -1.173 -0.351 15.746 1.00 85.75 114 GLY A C 1
ATOM 880 O O . GLY A 1 114 ? -2.045 -0.053 16.553 1.00 85.75 114 GLY A O 1
ATOM 881 N N . MET A 1 115 ? -0.698 0.499 14.840 1.00 88.38 115 MET A N 1
ATOM 882 C CA . MET A 1 115 ? -1.162 1.868 14.718 1.00 88.38 115 MET A CA 1
ATOM 883 C C . MET A 1 115 ? -2.602 1.951 14.236 1.00 88.38 115 MET A C 1
ATOM 885 O O . MET A 1 115 ? -3.367 2.717 14.804 1.00 88.38 115 MET A O 1
ATOM 889 N N . VAL A 1 116 ? -3.012 1.187 13.220 1.00 87.94 116 VAL A N 1
ATOM 890 C CA . VAL A 1 116 ? -4.406 1.249 12.746 1.00 87.94 116 VAL A CA 1
ATOM 891 C C . VAL A 1 116 ? -5.371 0.736 13.817 1.00 87.94 116 VAL A C 1
ATOM 893 O O . VAL A 1 116 ? -6.420 1.346 14.013 1.00 87.94 116 VAL A O 1
ATOM 896 N N . GLY A 1 117 ? -5.006 -0.320 14.549 1.00 85.38 117 GLY A N 1
ATOM 897 C CA . GLY A 1 117 ? -5.735 -0.801 15.722 1.00 85.38 117 GLY A CA 1
ATOM 898 C C . GLY A 1 117 ? -5.855 0.270 16.812 1.00 85.38 117 GLY A C 1
ATOM 899 O O . GLY A 1 117 ? -6.970 0.692 17.134 1.00 85.38 117 GLY A O 1
ATOM 900 N N . ASP A 1 118 ? -4.727 0.791 17.304 1.00 84.88 118 ASP A N 1
ATOM 901 C CA . ASP A 1 118 ? -4.696 1.817 18.358 1.00 84.88 118 ASP A CA 1
ATOM 902 C C . ASP A 1 118 ? -5.456 3.092 17.946 1.00 84.88 118 ASP A C 1
ATOM 904 O O . ASP A 1 118 ? -6.156 3.706 18.747 1.00 84.88 118 ASP A O 1
ATOM 908 N N . LEU A 1 119 ? -5.375 3.488 16.675 1.00 83.50 119 LEU A N 1
ATOM 909 C CA . LEU A 1 119 ? -6.086 4.657 16.152 1.00 83.50 119 LEU A CA 1
ATOM 910 C C . LEU A 1 119 ? -7.583 4.379 15.924 1.00 83.50 119 LEU A C 1
ATOM 912 O O . LEU A 1 119 ? -8.395 5.304 15.977 1.00 83.50 119 LEU A O 1
ATOM 916 N N . SER A 1 120 ? -7.973 3.121 15.699 1.00 77.00 120 SER A N 1
ATOM 917 C CA . SER A 1 120 ? -9.380 2.710 15.602 1.00 77.00 120 SER A CA 1
ATOM 918 C C . SER A 1 120 ? -10.078 2.645 16.966 1.00 77.00 120 SER A C 1
ATOM 920 O O . SER A 1 120 ? -11.266 2.964 17.051 1.00 77.00 120 SER A O 1
ATOM 922 N N . LEU A 1 121 ? -9.341 2.339 18.042 1.00 71.69 121 LEU A N 1
ATOM 923 C CA . LEU A 1 121 ? -9.800 2.477 19.433 1.00 71.69 121 LEU A CA 1
ATOM 924 C C . LEU A 1 121 ? -10.205 3.911 19.764 1.00 71.69 121 LEU A C 1
ATOM 926 O O . LEU A 1 121 ? -11.181 4.150 20.468 1.00 71.69 121 LEU A O 1
ATOM 930 N N . MET A 1 122 ? -9.463 4.877 19.227 1.00 63.62 122 MET A N 1
ATOM 931 C CA . MET A 1 122 ? -9.710 6.301 19.450 1.00 63.62 122 MET A CA 1
ATOM 932 C C . MET A 1 122 ? -10.881 6.843 18.602 1.00 63.62 122 MET A C 1
ATOM 934 O O . MET A 1 122 ? -11.139 8.049 18.576 1.00 63.62 122 MET A O 1
ATOM 938 N N . SER A 1 123 ? -11.601 5.967 17.888 1.00 55.16 123 SER A N 1
ATOM 939 C CA . SER A 1 123 ? -12.834 6.301 17.171 1.00 55.16 123 SER A CA 1
ATOM 940 C C . SER A 1 123 ? -13.960 6.707 18.156 1.00 55.16 123 SER A C 1
ATOM 942 O O . SER A 1 123 ? -13.800 6.628 19.371 1.00 55.16 123 SER A O 1
ATOM 944 N N . PRO A 1 124 ? -15.100 7.245 17.686 1.00 50.34 124 PRO A N 1
ATOM 945 C CA . PRO A 1 124 ? -15.843 8.307 18.366 1.00 50.34 124 PRO A CA 1
ATOM 946 C C . PRO A 1 124 ? -16.623 7.927 19.645 1.00 50.34 124 PRO A C 1
ATOM 948 O O . PRO A 1 124 ? -17.483 8.692 20.063 1.00 50.34 124 PRO A O 1
ATOM 951 N N . GLN A 1 125 ? -16.374 6.795 20.304 1.00 41.97 125 GLN A N 1
ATOM 952 C CA . GLN A 1 125 ? -17.068 6.462 21.559 1.00 41.97 125 GLN A CA 1
ATOM 953 C C . GLN A 1 125 ? -16.681 7.373 22.737 1.00 41.97 125 GLN A C 1
ATOM 955 O O . GLN A 1 125 ? -17.502 7.587 23.621 1.00 41.97 125 GLN A O 1
ATOM 960 N N . PHE A 1 126 ? -15.510 8.020 22.703 1.00 45.97 126 PHE A N 1
ATOM 961 C CA . PHE A 1 126 ? -15.135 9.052 23.686 1.00 45.97 126 PHE A CA 1
ATOM 962 C C . PHE A 1 126 ? -15.605 10.477 23.312 1.00 45.97 126 PHE A C 1
ATOM 964 O O . PHE A 1 126 ? -15.395 11.423 24.065 1.00 45.97 126 PHE A O 1
ATOM 971 N N . ILE A 1 127 ? -16.293 10.662 22.174 1.00 45.34 127 ILE A N 1
ATOM 972 C CA . ILE A 1 127 ? -16.719 11.982 21.648 1.00 45.34 127 ILE A CA 1
ATOM 973 C C . ILE A 1 127 ? -17.951 12.556 22.369 1.00 45.34 127 ILE A C 1
ATOM 975 O O . ILE A 1 127 ? -18.349 13.700 22.113 1.00 45.34 127 ILE A O 1
ATOM 979 N N . GLN A 1 128 ? -18.564 11.801 23.281 1.00 44.88 128 GLN A N 1
ATOM 980 C CA . GLN A 1 128 ? -19.814 12.212 23.916 1.00 44.88 128 GLN A CA 1
ATOM 981 C C . GLN A 1 128 ? -19.643 13.075 25.180 1.00 44.88 128 GLN A C 1
ATOM 983 O O . GLN A 1 128 ? -20.648 13.596 25.650 1.00 44.88 128 GLN A O 1
ATOM 988 N N . TYR A 1 129 ? -18.418 13.294 25.686 1.00 46.41 129 TYR A N 1
ATOM 989 C CA . TYR A 1 129 ? -18.200 14.057 26.933 1.00 46.41 129 TYR A CA 1
ATOM 990 C C . TYR A 1 129 ? -17.056 15.097 26.909 1.00 46.41 129 TYR A C 1
ATOM 992 O O . TYR A 1 129 ? -16.863 15.799 27.895 1.00 46.41 129 TYR A O 1
ATOM 1000 N N . GLY A 1 130 ? -16.305 15.216 25.805 1.00 44.53 130 GLY A N 1
ATOM 1001 C CA . GLY A 1 130 ? -15.172 16.146 25.675 1.00 44.53 130 GLY A CA 1
ATOM 1002 C C . GLY A 1 130 ? -15.477 17.353 24.786 1.00 44.53 130 GLY A C 1
ATOM 1003 O O . GLY A 1 130 ? -16.173 17.228 23.772 1.00 44.53 130 GLY A O 1
ATOM 1004 N N . ASP A 1 131 ? -14.941 18.507 25.180 1.00 41.69 131 ASP A N 1
ATOM 1005 C CA . ASP A 1 131 ? -15.063 19.804 24.518 1.00 41.69 131 ASP A CA 1
ATOM 1006 C C . ASP A 1 131 ? -14.709 19.740 23.013 1.00 41.69 131 ASP A C 1
ATOM 1008 O O . ASP A 1 131 ? -13.950 18.887 22.539 1.00 41.69 131 ASP A O 1
ATOM 1012 N N . THR A 1 132 ? -15.276 20.650 22.224 1.00 47.91 132 THR A N 1
ATOM 1013 C CA . THR A 1 132 ? -15.309 20.616 20.746 1.00 47.91 132 THR A CA 1
ATOM 1014 C C . THR A 1 132 ? -13.910 20.595 20.100 1.00 47.91 132 THR A C 1
ATOM 1016 O O . THR A 1 132 ? -13.772 20.189 18.944 1.00 47.91 132 THR A O 1
ATOM 1019 N N . HIS A 1 133 ? -12.866 20.951 20.854 1.00 48.25 133 HIS A N 1
ATOM 1020 C CA . HIS A 1 133 ? -11.466 20.981 20.430 1.00 48.25 133 HIS A CA 1
ATOM 1021 C C . HIS A 1 133 ? -10.756 19.604 20.466 1.00 48.25 133 HIS A C 1
ATOM 1023 O O . HIS A 1 133 ? -9.928 19.327 19.598 1.00 48.25 133 HIS A O 1
ATOM 1029 N N . GLU A 1 134 ? -11.107 18.690 21.383 1.00 46.50 134 GLU A N 1
ATOM 1030 C CA . GLU A 1 134 ? -10.515 17.332 21.443 1.00 46.50 134 GLU A CA 1
ATOM 1031 C C . GLU A 1 134 ? -11.143 16.360 20.428 1.00 46.50 134 GLU A C 1
ATOM 1033 O O . GLU A 1 134 ? -10.491 15.427 19.951 1.00 46.50 134 GLU A O 1
ATOM 1038 N N . ARG A 1 135 ? -12.388 16.631 20.003 1.00 45.97 135 ARG A N 1
ATOM 1039 C CA . ARG A 1 135 ? -13.120 15.883 18.958 1.00 45.97 135 ARG A CA 1
ATOM 1040 C C . ARG A 1 135 ? -12.390 15.813 17.612 1.00 45.97 135 ARG A C 1
ATOM 1042 O O . ARG A 1 135 ? -12.691 14.934 16.801 1.00 45.97 135 ARG A O 1
ATOM 1049 N N . PHE A 1 136 ? -11.477 16.746 17.350 1.00 50.03 136 PHE A N 1
ATOM 1050 C CA . PHE A 1 136 ? -10.775 16.874 16.076 1.00 50.03 136 PHE A CA 1
ATOM 1051 C C . PHE A 1 136 ? -9.506 16.009 16.002 1.00 50.03 136 PHE A C 1
ATOM 1053 O O . PHE A 1 136 ? -9.187 15.521 14.923 1.00 50.03 136 PHE A O 1
ATOM 1060 N N . SER A 1 137 ? -8.823 15.730 17.118 1.00 54.19 137 SER A N 1
ATOM 1061 C CA . SER A 1 137 ? -7.465 15.153 17.095 1.00 54.19 137 SER A CA 1
ATOM 1062 C C . SER A 1 137 ? -7.394 13.663 16.752 1.00 54.19 137 SER A C 1
ATOM 1064 O O . SER A 1 137 ? -6.503 13.241 16.017 1.00 54.19 137 SER A O 1
ATOM 1066 N N . PHE A 1 138 ? -8.326 12.839 17.233 1.00 56.44 138 PHE A N 1
ATOM 1067 C CA . PHE A 1 138 ? -8.145 11.381 17.194 1.00 56.44 138 PHE A CA 1
ATOM 1068 C C . PHE A 1 138 ? -8.542 10.713 15.868 1.00 56.44 138 PHE A C 1
ATOM 1070 O O . PHE A 1 138 ? -7.770 9.947 15.294 1.00 56.44 138 PHE A O 1
ATOM 1077 N N . LEU A 1 139 ? -9.701 11.060 15.296 1.00 62.06 139 LEU A N 1
ATOM 1078 C CA . LEU A 1 139 ? -10.037 10.650 13.924 1.00 62.06 139 LEU A CA 1
ATOM 1079 C C . LEU A 1 139 ? -9.136 11.336 12.887 1.00 62.06 139 LEU A C 1
ATOM 1081 O O . LEU A 1 139 ? -8.917 10.776 11.811 1.00 62.06 139 LEU A O 1
ATOM 1085 N N . ALA A 1 140 ? -8.610 12.528 13.195 1.00 68.56 140 ALA A N 1
ATOM 1086 C CA . ALA A 1 140 ? -7.568 13.137 12.381 1.00 68.56 140 ALA A CA 1
ATOM 1087 C C . ALA A 1 140 ? -6.279 12.317 12.433 1.00 68.56 140 ALA A C 1
ATOM 1089 O O . ALA A 1 140 ? -5.671 12.155 11.390 1.00 68.56 140 ALA A O 1
ATOM 1090 N N . ALA A 1 141 ? -5.901 11.719 13.566 1.00 76.81 141 ALA A N 1
ATOM 1091 C CA . ALA A 1 141 ? -4.688 10.909 13.662 1.00 76.81 141 ALA A CA 1
ATOM 1092 C C . ALA A 1 141 ? -4.706 9.678 12.732 1.00 76.81 141 ALA A C 1
ATOM 1094 O O . ALA A 1 141 ? -3.742 9.477 11.997 1.00 76.81 141 ALA A O 1
ATOM 1095 N N . LEU A 1 142 ? -5.809 8.912 12.660 1.00 81.06 142 LEU A N 1
ATOM 1096 C CA . LEU A 1 142 ? -5.937 7.805 11.689 1.00 81.06 142 LEU A CA 1
ATOM 1097 C C . LEU A 1 142 ? -5.855 8.305 10.243 1.00 81.06 142 LEU A C 1
ATOM 1099 O O . LEU A 1 142 ? -5.142 7.736 9.417 1.00 81.06 142 LEU A O 1
ATOM 1103 N N . LYS A 1 143 ? -6.569 9.391 9.928 1.00 80.44 143 LYS A N 1
ATOM 1104 C CA . LYS A 1 143 ? -6.557 9.976 8.581 1.00 80.44 143 LYS A CA 1
ATOM 1105 C C . LYS A 1 143 ? -5.177 10.527 8.210 1.00 80.44 143 LYS A C 1
ATOM 1107 O O . LYS A 1 143 ? -4.731 10.300 7.092 1.00 80.44 143 LYS A O 1
ATOM 1112 N N . SER A 1 144 ? -4.488 11.180 9.141 1.00 83.69 144 SER A N 1
ATOM 1113 C CA . SER A 1 144 ? -3.131 11.706 8.984 1.00 83.69 144 SER A CA 1
ATOM 1114 C C . SER A 1 144 ? -2.106 10.589 8.837 1.00 83.69 144 SER A C 1
ATOM 1116 O O . SER A 1 144 ? -1.233 10.696 7.984 1.00 83.69 144 SER A O 1
ATOM 1118 N N . PHE A 1 145 ? -2.234 9.491 9.589 1.00 87.75 145 PHE A N 1
ATOM 1119 C CA . PHE A 1 145 ? -1.391 8.307 9.416 1.00 87.75 145 PHE A CA 1
ATOM 1120 C C . PHE A 1 145 ? -1.553 7.714 8.011 1.00 87.75 145 PHE A C 1
ATOM 1122 O O . PHE A 1 145 ? -0.572 7.519 7.293 1.00 87.75 145 PHE A O 1
ATOM 1129 N N . MET A 1 146 ? -2.797 7.514 7.564 1.00 87.50 146 MET A N 1
ATOM 1130 C CA . MET A 1 146 ? -3.072 7.002 6.220 1.00 87.50 146 MET A CA 1
ATOM 1131 C C . MET A 1 146 ? -2.624 7.975 5.123 1.00 87.50 146 MET A C 1
ATOM 1133 O O . MET A 1 146 ? -2.132 7.521 4.090 1.00 87.50 146 MET A O 1
ATOM 1137 N N . ALA A 1 147 ? -2.772 9.287 5.320 1.00 87.75 147 ALA A N 1
ATOM 1138 C CA . ALA A 1 147 ? -2.263 10.301 4.400 1.00 87.75 147 ALA A CA 1
ATOM 1139 C C . ALA A 1 147 ? -0.726 10.304 4.356 1.00 87.75 147 ALA A C 1
ATOM 1141 O O . ALA A 1 147 ? -0.155 10.364 3.272 1.00 87.75 147 ALA A O 1
ATOM 1142 N N . GLY A 1 148 ? -0.057 10.139 5.502 1.00 89.12 148 GLY A N 1
ATOM 1143 C CA . GLY A 1 148 ? 1.395 9.985 5.598 1.00 89.12 148 GLY A CA 1
ATOM 1144 C C . GLY A 1 148 ? 1.918 8.781 4.808 1.00 89.12 148 GLY A C 1
ATOM 1145 O O . GLY A 1 148 ? 2.907 8.909 4.086 1.00 89.12 148 GLY A O 1
ATOM 1146 N N . LEU A 1 149 ? 1.208 7.646 4.851 1.00 88.81 149 LEU A N 1
ATOM 1147 C CA . LEU A 1 149 ? 1.519 6.468 4.027 1.00 88.81 149 LEU A CA 1
ATOM 1148 C C . LEU A 1 149 ? 1.415 6.743 2.514 1.00 88.81 149 LEU A C 1
ATOM 1150 O O . LEU A 1 149 ? 2.197 6.197 1.744 1.00 88.81 149 LEU A O 1
ATOM 1154 N N . ALA A 1 150 ? 0.481 7.585 2.060 1.00 89.50 150 ALA A N 1
ATOM 1155 C CA . ALA A 1 150 ? 0.419 7.974 0.644 1.00 89.50 150 ALA A CA 1
ATOM 1156 C C . ALA A 1 150 ? 1.442 9.052 0.272 1.00 89.50 150 ALA A C 1
ATOM 1158 O O . ALA A 1 150 ? 1.974 9.061 -0.843 1.00 89.50 150 ALA A O 1
ATOM 1159 N N . ALA A 1 151 ? 1.744 9.957 1.204 1.00 91.19 151 ALA A N 1
ATOM 1160 C CA . ALA A 1 151 ? 2.746 10.993 1.011 1.00 91.19 151 ALA A CA 1
ATOM 1161 C C . ALA A 1 151 ? 4.132 10.371 0.791 1.00 91.19 151 ALA A C 1
ATOM 1163 O O . ALA A 1 151 ? 4.849 10.803 -0.109 1.00 91.19 151 ALA A O 1
ATOM 1164 N N . SER A 1 152 ? 4.480 9.305 1.524 1.00 90.06 152 SER A N 1
ATOM 1165 C CA . SER A 1 152 ? 5.736 8.574 1.307 1.00 90.06 152 SER A CA 1
ATOM 1166 C C . SER A 1 152 ? 5.810 7.933 -0.087 1.00 90.06 152 SER A C 1
ATOM 1168 O O . SER A 1 152 ? 6.850 8.016 -0.744 1.00 90.06 152 SER A O 1
ATOM 1170 N N . GLY A 1 153 ? 4.708 7.367 -0.597 1.00 86.00 153 GLY A N 1
ATOM 1171 C CA . GLY A 1 153 ? 4.618 6.830 -1.962 1.00 86.00 153 GLY A CA 1
ATOM 1172 C C . GLY A 1 153 ? 4.756 7.908 -3.045 1.00 86.00 153 GLY A C 1
ATOM 1173 O O . GLY A 1 153 ? 5.467 7.722 -4.039 1.00 86.00 153 GLY A O 1
ATOM 1174 N N . THR A 1 154 ? 4.147 9.074 -2.822 1.00 89.06 154 THR A N 1
ATOM 1175 C CA . THR A 1 154 ? 4.263 10.241 -3.712 1.00 89.06 154 THR A CA 1
ATOM 1176 C C . THR A 1 154 ? 5.692 10.777 -3.727 1.00 89.06 154 THR A C 1
ATOM 1178 O O . THR A 1 154 ? 6.267 10.957 -4.799 1.00 89.06 154 THR A O 1
ATOM 1181 N N . LEU A 1 155 ? 6.307 10.940 -2.552 1.00 87.19 155 LEU A N 1
ATOM 1182 C CA . LEU A 1 155 ? 7.699 11.365 -2.414 1.00 87.19 155 LEU A CA 1
ATOM 1183 C C . LEU A 1 155 ? 8.656 10.375 -3.087 1.00 87.19 155 LEU A C 1
ATOM 1185 O O . LEU A 1 155 ? 9.540 10.785 -3.832 1.00 87.19 155 LEU A O 1
ATOM 1189 N N . THR A 1 156 ? 8.442 9.071 -2.898 1.00 81.62 156 THR A N 1
ATOM 1190 C CA . THR A 1 156 ? 9.227 8.022 -3.568 1.00 81.62 156 THR A CA 1
ATOM 1191 C C . THR A 1 156 ? 9.125 8.139 -5.090 1.00 81.62 156 THR A C 1
ATOM 1193 O O . THR A 1 156 ? 10.120 7.982 -5.796 1.00 81.62 156 THR A O 1
ATOM 1196 N N . SER A 1 157 ? 7.937 8.438 -5.615 1.00 83.56 157 SER A N 1
ATOM 1197 C CA . SER A 1 157 ? 7.714 8.607 -7.056 1.00 83.56 157 SER A CA 1
ATOM 1198 C C . SER A 1 157 ? 8.380 9.877 -7.594 1.00 83.56 157 SER A C 1
ATOM 1200 O O . SER A 1 157 ? 9.037 9.828 -8.633 1.00 83.56 157 SER A O 1
ATOM 1202 N N . ALA A 1 158 ? 8.297 10.986 -6.851 1.00 82.44 158 ALA A N 1
ATOM 1203 C CA . ALA A 1 158 ? 8.985 12.234 -7.171 1.00 82.44 158 ALA A CA 1
ATOM 1204 C C . ALA A 1 158 ? 10.508 12.050 -7.189 1.00 82.44 158 ALA A C 1
ATOM 1206 O O . ALA A 1 158 ? 11.160 12.437 -8.155 1.00 82.44 158 ALA A O 1
ATOM 1207 N N . LEU A 1 159 ? 11.070 11.376 -6.179 1.00 77.19 159 LEU A N 1
ATOM 1208 C CA . LEU A 1 159 ? 12.492 11.034 -6.137 1.00 77.19 159 LEU A CA 1
ATOM 1209 C C . LEU A 1 159 ? 12.899 10.193 -7.351 1.00 77.19 159 LEU A C 1
ATOM 1211 O O . LEU A 1 159 ? 13.891 10.511 -7.995 1.00 77.19 159 LEU A O 1
ATOM 1215 N N . ARG A 1 160 ? 12.105 9.181 -7.732 1.00 75.88 160 ARG A N 1
ATOM 1216 C CA . ARG A 1 160 ? 12.373 8.367 -8.933 1.00 75.88 160 ARG A CA 1
ATOM 1217 C C . ARG A 1 160 ? 12.392 9.199 -10.217 1.00 75.88 160 ARG A C 1
ATOM 1219 O O . ARG A 1 160 ? 13.242 8.956 -11.072 1.00 75.88 160 ARG A O 1
ATOM 1226 N N . LEU A 1 161 ? 11.485 10.167 -10.358 1.00 79.81 161 LEU A N 1
ATOM 1227 C CA . LEU A 1 161 ? 11.463 11.081 -11.504 1.00 79.81 161 LEU A CA 1
ATOM 1228 C C . LEU A 1 161 ? 12.673 12.022 -11.509 1.00 79.81 161 LEU A C 1
ATOM 1230 O O . LEU A 1 161 ? 13.323 12.149 -12.543 1.00 79.81 161 LEU A O 1
ATOM 1234 N N . ILE A 1 162 ? 13.013 12.624 -10.364 1.00 77.44 162 ILE A N 1
ATOM 1235 C CA . ILE A 1 162 ? 14.177 13.513 -10.221 1.00 77.44 162 ILE A CA 1
ATOM 1236 C C . ILE A 1 162 ? 15.466 12.758 -10.540 1.00 77.44 162 ILE A C 1
ATOM 1238 O O . ILE A 1 162 ? 16.275 13.234 -11.330 1.00 77.44 162 ILE A O 1
ATOM 1242 N N . THR A 1 163 ? 15.647 11.558 -9.979 1.00 70.25 163 THR A N 1
ATOM 1243 C CA . THR A 1 163 ? 16.790 10.694 -10.290 1.00 70.25 163 THR A CA 1
ATOM 1244 C C . THR A 1 163 ? 16.852 10.413 -11.786 1.00 70.25 163 THR A C 1
ATOM 1246 O O . THR A 1 163 ? 17.908 10.567 -12.390 1.00 70.25 163 THR A O 1
ATOM 1249 N N . LYS A 1 164 ? 15.730 10.057 -12.421 1.00 69.06 164 LYS A N 1
ATOM 1250 C CA . LYS A 1 164 ? 15.716 9.820 -13.865 1.00 69.06 164 LYS A CA 1
ATOM 1251 C C . LYS A 1 164 ? 16.139 11.060 -14.664 1.00 69.06 164 LYS A C 1
ATOM 1253 O O . LYS A 1 164 ? 16.997 10.926 -15.531 1.00 69.06 164 LYS A O 1
ATOM 1258 N N . ALA A 1 165 ? 15.583 12.230 -14.351 1.00 70.44 165 ALA A N 1
ATOM 1259 C CA . ALA A 1 165 ? 15.912 13.487 -15.024 1.00 70.44 165 ALA A CA 1
ATOM 1260 C C . ALA A 1 165 ? 17.388 13.880 -14.829 1.00 70.44 165 ALA A C 1
ATOM 1262 O O . ALA A 1 165 ? 18.049 14.307 -15.771 1.00 70.44 165 ALA A O 1
ATOM 1263 N N . ALA A 1 166 ? 17.939 13.671 -13.629 1.00 68.19 166 ALA A N 1
ATOM 1264 C CA . ALA A 1 166 ? 19.337 13.968 -13.319 1.00 68.19 166 ALA A CA 1
ATOM 1265 C C . ALA A 1 166 ? 20.337 13.079 -14.087 1.00 68.19 166 ALA A C 1
ATOM 1267 O O . ALA A 1 166 ? 21.456 13.508 -14.359 1.00 68.19 166 ALA A O 1
ATOM 1268 N N . PHE A 1 167 ? 19.947 11.852 -14.453 1.00 65.00 167 PHE A N 1
ATOM 1269 C CA . PHE A 1 167 ? 20.811 10.875 -15.130 1.00 65.00 167 PHE A CA 1
ATOM 1270 C C . PHE A 1 167 ? 20.483 10.676 -16.621 1.00 65.00 167 PHE A C 1
ATOM 1272 O O . PHE A 1 167 ? 20.983 9.735 -17.239 1.00 65.00 167 PHE A O 1
ATOM 1279 N N . GLU A 1 168 ? 19.673 11.543 -17.236 1.00 59.88 168 GLU A N 1
ATOM 1280 C CA . GLU A 1 168 ? 19.130 11.328 -18.588 1.00 59.88 168 GLU A CA 1
ATOM 1281 C C . GLU A 1 168 ? 20.158 11.477 -19.738 1.00 59.88 168 GLU A C 1
ATOM 1283 O O . GLU A 1 168 ? 19.841 11.194 -20.898 1.00 59.88 168 GLU A O 1
ATOM 1288 N N . ASN A 1 169 ? 21.421 11.790 -19.427 1.00 51.19 169 ASN A N 1
ATOM 1289 C CA . ASN A 1 169 ? 22.521 12.033 -20.373 1.00 51.19 169 ASN A CA 1
ATOM 1290 C C . ASN A 1 169 ? 23.188 10.777 -20.986 1.00 51.19 169 ASN A C 1
ATOM 1292 O O . ASN A 1 169 ? 24.388 10.783 -21.243 1.00 51.19 169 ASN A O 1
ATOM 1296 N N . SER A 1 170 ? 22.456 9.695 -21.273 1.00 51.06 170 SER A N 1
ATOM 1297 C CA . SER A 1 170 ? 23.023 8.562 -22.035 1.00 51.06 170 SER A CA 1
ATOM 1298 C C . SER A 1 170 ? 22.113 8.017 -23.125 1.00 51.06 170 SER A C 1
ATOM 1300 O O . SER A 1 170 ? 20.898 7.915 -22.955 1.00 51.06 170 SER A O 1
ATOM 1302 N N . GLN A 1 171 ? 22.696 7.736 -24.287 1.00 47.19 171 GLN A N 1
ATOM 1303 C CA . GLN A 1 171 ? 22.003 7.249 -25.476 1.00 47.19 171 GLN A CA 1
ATOM 1304 C C . GLN A 1 171 ? 21.407 5.856 -25.229 1.00 47.19 171 GLN A C 1
ATOM 1306 O O . GLN A 1 171 ? 22.157 4.913 -25.032 1.00 47.19 171 GLN A O 1
ATOM 1311 N N . ASP A 1 172 ? 20.071 5.749 -25.242 1.00 48.62 172 ASP A N 1
ATOM 1312 C CA . ASP A 1 172 ? 19.334 4.513 -25.569 1.00 48.62 172 ASP A CA 1
ATOM 1313 C C . ASP A 1 172 ? 17.816 4.787 -25.646 1.00 48.62 172 ASP A C 1
ATOM 1315 O O . ASP A 1 172 ? 17.094 4.812 -24.646 1.00 48.62 172 ASP A O 1
ATOM 1319 N N . GLY A 1 173 ? 17.317 5.049 -26.859 1.00 50.53 173 GLY A N 1
ATOM 1320 C CA . GLY A 1 173 ? 15.991 5.640 -27.105 1.00 50.53 173 GLY A CA 1
ATOM 1321 C C . GLY A 1 173 ? 14.778 4.729 -26.870 1.00 50.53 173 GLY A C 1
ATOM 1322 O O . GLY A 1 173 ? 13.718 5.228 -26.505 1.00 50.53 173 GLY A O 1
ATOM 1323 N N . LEU A 1 174 ? 14.901 3.402 -27.004 1.00 38.59 174 LEU A N 1
ATOM 1324 C CA . LEU A 1 174 ? 13.732 2.499 -26.964 1.00 38.59 174 LEU A CA 1
ATOM 1325 C C . LEU A 1 174 ? 13.414 1.944 -25.561 1.00 38.59 174 LEU A C 1
ATOM 1327 O O . LEU A 1 174 ? 12.255 1.707 -25.229 1.00 38.59 174 LEU A O 1
ATOM 1331 N N . ARG A 1 175 ? 14.422 1.812 -24.685 1.00 45.56 175 ARG A N 1
ATOM 1332 C CA . ARG A 1 175 ? 14.254 1.408 -23.270 1.00 45.56 175 ARG A CA 1
ATOM 1333 C C . ARG A 1 175 ? 13.958 2.604 -22.342 1.00 45.56 175 ARG A C 1
ATOM 1335 O O . ARG A 1 175 ? 13.440 2.435 -21.233 1.00 45.56 175 ARG A O 1
ATOM 1342 N N . LYS A 1 176 ? 14.218 3.830 -22.816 1.00 47.53 176 LYS A N 1
ATOM 1343 C CA . LYS A 1 176 ? 13.906 5.094 -22.126 1.00 47.53 176 LYS A CA 1
ATOM 1344 C C . LYS A 1 176 ? 12.406 5.402 -22.063 1.00 47.53 176 LYS A C 1
ATOM 1346 O O . LYS A 1 176 ? 11.950 5.833 -21.006 1.00 47.53 176 LYS A O 1
ATOM 1351 N N . GLY A 1 177 ? 11.638 5.125 -23.123 1.00 43.84 177 GLY A N 1
ATOM 1352 C CA . GLY A 1 177 ? 10.196 5.422 -23.185 1.00 43.84 177 GLY A CA 1
ATOM 1353 C C . GLY A 1 177 ? 9.345 4.568 -22.238 1.00 43.84 177 GLY A C 1
ATOM 1354 O O . GLY A 1 177 ? 8.593 5.105 -21.424 1.00 43.84 177 GLY A O 1
ATOM 1355 N N . ALA A 1 178 ? 9.545 3.244 -22.249 1.00 45.75 178 ALA A N 1
ATOM 1356 C CA . ALA A 1 178 ? 8.818 2.315 -21.376 1.00 45.75 178 ALA A CA 1
ATOM 1357 C C . ALA A 1 178 ? 9.079 2.569 -19.876 1.00 45.75 178 ALA A C 1
ATOM 1359 O O . ALA A 1 178 ? 8.185 2.389 -19.049 1.00 45.75 178 ALA A O 1
ATOM 1360 N N . SER A 1 179 ? 10.279 3.049 -19.518 1.00 61.88 179 SER A N 1
ATOM 1361 C CA . SER A 1 179 ? 10.588 3.435 -18.136 1.00 61.88 179 SER A CA 1
ATOM 1362 C C . SER A 1 179 ? 9.999 4.795 -17.745 1.00 61.88 179 SER A C 1
ATOM 1364 O O . SER A 1 179 ? 9.640 4.962 -16.586 1.00 61.88 179 SER A O 1
ATOM 1366 N N . THR A 1 180 ? 9.854 5.770 -18.658 1.00 69.94 180 THR A N 1
ATOM 1367 C CA . THR A 1 180 ? 9.207 7.061 -18.321 1.00 69.94 180 THR A CA 1
ATOM 1368 C C . THR A 1 180 ? 7.715 6.877 -18.147 1.00 69.94 180 THR A C 1
ATOM 1370 O O . THR A 1 180 ? 7.156 7.351 -17.166 1.00 69.94 180 THR A O 1
ATOM 1373 N N . TYR A 1 181 ? 7.081 6.149 -19.063 1.00 78.25 181 TYR A N 1
ATOM 1374 C CA . TYR A 1 181 ? 5.641 5.952 -19.036 1.00 78.25 181 TYR A CA 1
ATOM 1375 C C . TYR A 1 181 ? 5.186 5.233 -17.760 1.00 78.25 181 TYR A C 1
ATOM 1377 O O . TYR A 1 181 ? 4.300 5.717 -17.059 1.00 78.25 181 TYR A O 1
ATOM 1385 N N . ALA A 1 182 ? 5.869 4.148 -17.377 1.00 79.12 182 ALA A N 1
ATOM 1386 C CA . ALA A 1 182 ? 5.603 3.460 -16.115 1.00 79.12 182 ALA A CA 1
ATOM 1387 C C . ALA A 1 182 ? 5.792 4.377 -14.890 1.00 79.12 182 ALA A C 1
ATOM 1389 O O . ALA A 1 182 ? 4.985 4.337 -13.964 1.00 79.12 182 ALA A O 1
ATOM 1390 N N . LEU A 1 183 ? 6.820 5.235 -14.884 1.00 81.88 183 LEU A N 1
ATOM 1391 C CA . LEU A 1 183 ? 7.037 6.203 -13.803 1.00 81.88 183 LEU A CA 1
ATOM 1392 C C . LEU A 1 183 ? 5.950 7.282 -13.752 1.00 81.88 183 LEU A C 1
ATOM 1394 O O . LEU A 1 183 ? 5.526 7.649 -12.660 1.00 81.88 183 LEU A O 1
ATOM 1398 N N . VAL A 1 184 ? 5.471 7.766 -14.900 1.00 87.69 184 VAL A N 1
ATOM 1399 C CA . VAL A 1 184 ? 4.351 8.715 -14.974 1.00 87.69 184 VAL A CA 1
ATOM 1400 C C . VAL A 1 184 ? 3.082 8.079 -14.413 1.00 87.69 184 VAL A C 1
ATOM 1402 O O . VAL A 1 184 ? 2.420 8.698 -13.583 1.00 87.69 184 VAL A O 1
ATOM 1405 N N . LEU A 1 185 ? 2.775 6.832 -14.782 1.00 89.81 185 LEU A N 1
ATOM 1406 C CA . LEU A 1 185 ? 1.617 6.109 -14.248 1.00 89.81 185 LEU A CA 1
ATOM 1407 C C . LEU A 1 185 ? 1.706 5.918 -12.726 1.00 89.81 185 LEU A C 1
ATOM 1409 O O . LEU A 1 185 ? 0.742 6.210 -12.022 1.00 89.81 185 LEU A O 1
ATOM 1413 N N . ILE A 1 186 ? 2.863 5.492 -12.204 1.00 89.38 186 ILE A N 1
ATOM 1414 C CA . ILE A 1 186 ? 3.085 5.326 -10.756 1.00 89.38 186 ILE A CA 1
ATOM 1415 C C . ILE A 1 186 ? 2.945 6.667 -10.022 1.00 89.38 186 ILE A C 1
ATOM 1417 O O . ILE A 1 186 ? 2.299 6.735 -8.977 1.00 89.38 186 ILE A O 1
ATOM 1421 N N . SER A 1 187 ? 3.518 7.741 -10.568 1.00 90.50 187 SER A N 1
ATOM 1422 C CA . SER A 1 187 ? 3.410 9.084 -9.991 1.00 90.50 187 SER A CA 1
ATOM 1423 C C . SER A 1 187 ? 1.967 9.573 -9.970 1.00 90.50 187 SER A C 1
ATOM 1425 O O . SER A 1 187 ? 1.499 10.034 -8.933 1.00 90.50 187 SER A O 1
ATOM 1427 N N . MET A 1 188 ? 1.236 9.414 -11.076 1.00 93.62 188 MET A N 1
ATOM 1428 C CA . MET A 1 188 ? -0.175 9.786 -11.150 1.00 93.62 188 MET A CA 1
ATOM 1429 C C . MET A 1 188 ? -1.005 8.980 -10.153 1.00 93.62 188 MET A C 1
ATOM 1431 O O . MET A 1 188 ? -1.753 9.571 -9.380 1.00 93.62 188 MET A O 1
ATOM 1435 N N . TYR A 1 189 ? -0.823 7.660 -10.087 1.00 95.00 189 TYR A N 1
ATOM 1436 C CA . TYR A 1 189 ? -1.501 6.828 -9.095 1.00 95.00 189 TYR A CA 1
ATOM 1437 C C . TYR A 1 189 ? -1.285 7.346 -7.666 1.00 95.00 189 TYR A C 1
ATOM 1439 O O . TYR A 1 189 ? -2.256 7.556 -6.945 1.00 95.00 189 TYR A O 1
ATOM 1447 N N . ASN A 1 190 ? -0.033 7.597 -7.267 1.00 94.25 190 ASN A N 1
ATOM 1448 C CA . ASN A 1 190 ? 0.296 8.011 -5.901 1.00 94.25 190 ASN A CA 1
ATOM 1449 C C . ASN A 1 190 ? -0.202 9.423 -5.562 1.00 94.25 190 ASN A C 1
ATOM 1451 O O . ASN A 1 190 ? -0.718 9.629 -4.465 1.00 94.25 190 ASN A O 1
ATOM 1455 N N . VAL A 1 191 ? -0.112 10.378 -6.496 1.00 95.12 191 VAL A N 1
ATOM 1456 C CA . VAL A 1 191 ? -0.646 11.739 -6.305 1.00 95.12 191 VAL A CA 1
ATOM 1457 C C . VAL A 1 191 ? -2.157 11.694 -6.104 1.00 95.12 191 VAL A C 1
ATOM 1459 O O . VAL A 1 191 ? -2.680 12.291 -5.163 1.00 95.12 191 VAL A O 1
ATOM 1462 N N . TRP A 1 192 ? -2.871 10.962 -6.960 1.00 96.06 192 TRP A N 1
ATOM 1463 C CA . TRP A 1 192 ? -4.320 10.854 -6.849 1.00 96.06 192 TRP A CA 1
ATOM 1464 C C . TRP A 1 192 ? -4.752 10.012 -5.641 1.00 96.06 192 TRP A C 1
ATOM 1466 O O . TRP A 1 192 ? -5.751 10.358 -5.017 1.00 96.06 192 TRP A O 1
ATOM 1476 N N . ASP A 1 193 ? -3.989 8.990 -5.237 1.00 95.38 193 ASP A N 1
ATOM 1477 C CA . ASP A 1 193 ? -4.196 8.262 -3.973 1.00 95.38 193 ASP A CA 1
ATOM 1478 C C . ASP A 1 193 ? -4.056 9.192 -2.766 1.00 95.38 193 ASP A C 1
ATOM 1480 O O . ASP A 1 193 ? -4.941 9.217 -1.911 1.00 95.38 193 ASP A O 1
ATOM 1484 N N . LEU A 1 194 ? -3.019 10.035 -2.735 1.00 93.12 194 LEU A N 1
ATOM 1485 C CA . LEU A 1 194 ? -2.834 11.041 -1.691 1.00 93.12 194 LEU A CA 1
ATOM 1486 C C . LEU A 1 194 ? -4.020 12.011 -1.626 1.00 93.12 194 LEU A C 1
ATOM 1488 O O . LEU A 1 194 ? -4.594 12.201 -0.553 1.00 93.12 194 LEU A O 1
ATOM 1492 N N . ILE A 1 195 ? -4.435 12.574 -2.766 1.00 92.56 195 ILE A N 1
ATOM 1493 C CA . ILE A 1 195 ? -5.617 13.447 -2.849 1.00 92.56 195 ILE A CA 1
ATOM 1494 C C . ILE A 1 195 ? -6.856 12.702 -2.337 1.00 92.56 195 ILE A C 1
ATOM 1496 O O . ILE A 1 195 ? -7.582 13.219 -1.486 1.00 92.56 195 ILE A O 1
ATOM 1500 N N . GLY A 1 196 ? -7.066 11.462 -2.783 1.00 90.88 196 GLY A N 1
ATOM 1501 C CA . GLY A 1 196 ? -8.193 10.618 -2.394 1.00 90.88 196 GLY A CA 1
ATOM 1502 C C . GLY A 1 196 ? -8.277 10.387 -0.890 1.00 90.88 196 GLY A C 1
ATOM 1503 O O . GLY A 1 196 ? -9.375 10.374 -0.343 1.00 90.88 196 GLY A O 1
ATOM 1504 N N . ARG A 1 197 ? -7.144 10.288 -0.189 1.00 90.56 197 ARG A N 1
ATOM 1505 C CA . ARG A 1 197 ? -7.111 10.147 1.278 1.00 90.56 197 ARG A CA 1
ATOM 1506 C C . ARG A 1 197 ? -7.492 11.420 2.026 1.00 90.56 197 ARG A C 1
ATOM 1508 O O . ARG A 1 197 ? -7.992 11.327 3.148 1.00 90.56 197 ARG A O 1
ATOM 1515 N N . TYR A 1 198 ? -7.311 12.588 1.411 1.00 85.50 198 TYR A N 1
ATOM 1516 C CA . TYR A 1 198 ? -7.736 13.872 1.971 1.00 85.50 198 TYR A CA 1
ATOM 1517 C C . TYR A 1 198 ? -9.213 14.190 1.698 1.00 85.50 198 TYR A C 1
ATOM 1519 O O . TYR A 1 198 ? -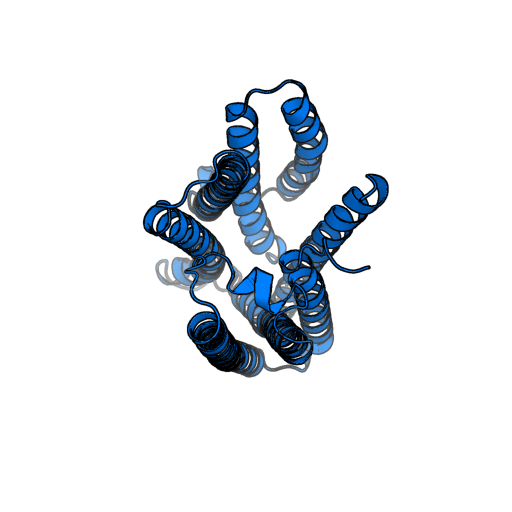9.847 14.840 2.528 1.00 85.50 198 TYR A O 1
ATOM 1527 N N . VAL A 1 199 ? -9.809 13.697 0.605 1.00 86.50 199 VAL A N 1
ATOM 1528 C CA . VAL A 1 199 ? -11.223 13.968 0.252 1.00 86.50 199 VAL A CA 1
ATOM 1529 C C . VAL A 1 199 ? -12.218 13.657 1.396 1.00 86.50 199 VAL A C 1
ATOM 1531 O O . VAL A 1 199 ? -13.068 14.506 1.672 1.00 86.50 199 VAL A O 1
ATOM 1534 N N . PRO A 1 200 ? -12.117 12.539 2.153 1.00 83.38 200 PRO A N 1
ATOM 1535 C CA . PRO A 1 200 ? -12.992 12.239 3.296 1.00 83.38 200 PRO A CA 1
ATOM 1536 C C . PRO A 1 200 ? -12.857 13.189 4.501 1.00 83.38 200 PRO A C 1
ATOM 1538 O O . PRO A 1 200 ? -13.516 12.976 5.529 1.00 83.38 200 PRO A O 1
ATOM 1541 N N . LEU A 1 201 ? -11.965 14.185 4.458 1.00 77.06 201 LEU A N 1
ATOM 1542 C CA . LEU A 1 201 ? -11.948 15.290 5.423 1.00 77.06 201 LEU A CA 1
ATOM 1543 C C . LEU A 1 201 ? -13.102 16.265 5.179 1.00 77.06 201 LEU A C 1
ATOM 1545 O O . LEU A 1 201 ? -13.634 16.826 6.137 1.00 77.06 201 LEU A O 1
ATOM 1549 N N . ILE A 1 202 ? -13.538 16.411 3.927 1.00 79.81 202 ILE A N 1
ATOM 1550 C CA . ILE A 1 202 ? -14.690 17.230 3.562 1.00 79.81 202 ILE A CA 1
ATOM 1551 C C . ILE A 1 202 ? -15.952 16.428 3.889 1.00 79.81 202 ILE A C 1
ATOM 1553 O O . ILE A 1 202 ? -16.285 15.460 3.205 1.00 79.81 202 ILE A O 1
ATOM 1557 N N . LYS A 1 203 ? -16.669 16.823 4.951 1.00 70.94 203 LYS A N 1
ATOM 1558 C CA . LYS A 1 203 ? -17.827 16.070 5.477 1.00 70.94 203 LYS A CA 1
ATOM 1559 C C . LYS A 1 203 ? -18.894 15.786 4.412 1.00 70.94 203 LYS A C 1
ATOM 1561 O O . LYS A 1 203 ? -19.446 14.693 4.408 1.00 70.94 203 LYS A O 1
ATOM 1566 N N . CYS A 1 204 ? -19.134 16.724 3.494 1.00 72.56 204 CYS A N 1
ATOM 1567 C CA . CYS A 1 204 ? -20.137 16.590 2.431 1.00 72.56 204 CYS A CA 1
ATOM 1568 C C . CYS A 1 204 ? -19.801 15.501 1.402 1.00 72.56 204 CYS A C 1
ATOM 1570 O O . CYS A 1 204 ? -20.703 14.928 0.803 1.00 72.56 204 CYS A O 1
ATOM 1572 N N . LEU A 1 205 ? -18.514 15.210 1.200 1.00 79.00 205 LEU A N 1
ATOM 1573 C CA . LEU A 1 205 ? -18.042 14.216 0.235 1.00 79.00 205 LEU A CA 1
ATOM 1574 C C . LEU A 1 205 ? -17.757 12.864 0.886 1.00 79.00 205 LEU A C 1
ATOM 1576 O O . LEU A 1 205 ? -17.326 11.941 0.200 1.00 79.00 205 LEU A O 1
ATOM 1580 N N . LYS A 1 206 ? -17.956 12.718 2.200 1.00 80.50 206 LYS A N 1
ATOM 1581 C CA . LYS A 1 206 ? -17.649 11.478 2.908 1.00 80.50 206 LYS A CA 1
ATOM 1582 C C . LYS A 1 206 ? -18.796 10.473 2.782 1.00 80.50 206 LYS A C 1
ATOM 1584 O O . LYS A 1 206 ? -19.879 10.681 3.322 1.00 80.50 206 LYS A O 1
ATOM 1589 N N . LEU A 1 207 ? -18.519 9.328 2.165 1.00 82.06 207 LEU A N 1
ATOM 1590 C CA . LEU A 1 207 ? -19.459 8.218 2.071 1.00 82.06 207 LEU A CA 1
ATOM 1591 C C . LEU A 1 207 ? -19.408 7.373 3.348 1.00 82.06 207 LEU A C 1
ATOM 1593 O O . LEU A 1 207 ? -18.449 6.646 3.586 1.00 82.06 207 LEU A O 1
ATOM 1597 N N . THR A 1 208 ? -20.457 7.460 4.162 1.00 78.75 208 THR A N 1
ATOM 1598 C CA . THR A 1 208 ? -20.596 6.702 5.422 1.00 78.75 208 THR A CA 1
ATOM 1599 C C . THR A 1 208 ? -21.515 5.484 5.293 1.00 78.75 208 THR A C 1
ATOM 1601 O O . THR A 1 208 ? -21.600 4.656 6.200 1.00 78.75 208 THR A O 1
ATOM 1604 N N . SER A 1 209 ? -22.221 5.353 4.166 1.00 85.75 209 SER A N 1
ATOM 1605 C CA . SER A 1 209 ? -23.146 4.245 3.924 1.00 85.75 209 SER A CA 1
ATOM 1606 C C . SER A 1 209 ? -22.387 2.933 3.722 1.00 85.75 209 SER A C 1
ATOM 1608 O O . SER A 1 209 ? -21.634 2.801 2.760 1.00 85.75 209 SER A O 1
ATOM 1610 N N . ARG A 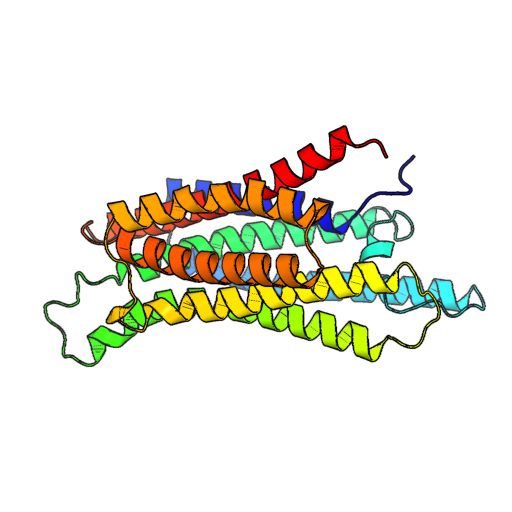1 210 ? -22.641 1.925 4.574 1.00 84.31 210 ARG A N 1
ATOM 1611 C CA . ARG A 1 210 ? -22.042 0.577 4.447 1.00 84.31 210 ARG A CA 1
ATOM 1612 C C . ARG A 1 210 ? -22.343 -0.060 3.086 1.00 84.31 210 ARG A C 1
ATOM 1614 O O . ARG A 1 210 ? -21.443 -0.586 2.439 1.00 84.31 210 ARG A O 1
ATOM 1621 N N . LYS A 1 211 ? -23.597 0.047 2.624 1.00 87.81 211 LYS A N 1
ATOM 1622 C CA . LYS A 1 211 ? -24.019 -0.442 1.299 1.00 87.81 211 LYS A CA 1
ATOM 1623 C C . LYS A 1 211 ? -23.324 0.328 0.174 1.00 87.81 211 LYS A C 1
ATOM 1625 O O . LYS A 1 211 ? -22.887 -0.284 -0.793 1.00 87.81 211 LYS A O 1
ATOM 1630 N N . GLY A 1 212 ? -23.180 1.647 0.331 1.00 89.25 212 GLY A N 1
ATOM 1631 C CA . GLY A 1 212 ? -22.468 2.499 -0.622 1.00 89.25 212 GLY A CA 1
ATOM 1632 C C . GLY A 1 212 ? -20.982 2.152 -0.729 1.00 89.25 212 GLY A C 1
ATOM 1633 O O . GLY A 1 212 ? -20.474 2.015 -1.835 1.00 89.25 212 GLY A O 1
ATOM 1634 N N . LEU A 1 213 ? -20.299 1.942 0.401 1.00 89.75 213 LEU A N 1
ATOM 1635 C CA . LEU A 1 213 ? -18.888 1.538 0.432 1.00 89.75 213 LEU A CA 1
ATOM 1636 C C . LEU A 1 213 ? -18.674 0.170 -0.217 1.00 89.75 213 LEU A C 1
ATOM 1638 O O . LEU A 1 213 ? -17.751 0.007 -1.015 1.00 89.75 213 LEU A O 1
ATOM 1642 N N . MET A 1 214 ? -19.545 -0.797 0.077 1.00 89.88 214 MET A N 1
ATOM 1643 C CA . MET A 1 214 ? -19.494 -2.118 -0.548 1.00 89.88 214 MET A CA 1
ATOM 1644 C C . MET A 1 214 ? -19.716 -2.030 -2.063 1.00 89.88 214 MET A C 1
ATOM 1646 O O . MET A 1 214 ? -18.907 -2.552 -2.825 1.00 89.88 214 MET A O 1
ATOM 1650 N N . ALA A 1 215 ? -20.750 -1.309 -2.509 1.00 93.50 215 ALA A N 1
ATOM 1651 C CA . ALA A 1 215 ? -21.029 -1.106 -3.930 1.00 93.50 215 ALA A CA 1
ATOM 1652 C C . ALA A 1 215 ? -19.871 -0.399 -4.653 1.00 93.50 215 ALA A C 1
ATOM 1654 O O . ALA A 1 215 ? -19.448 -0.854 -5.711 1.00 93.50 215 ALA A O 1
ATOM 1655 N N . ALA A 1 216 ? -19.305 0.659 -4.064 1.00 92.81 216 ALA A N 1
ATOM 1656 C CA . ALA A 1 216 ? -18.167 1.381 -4.631 1.00 92.81 216 ALA A CA 1
ATOM 1657 C C . ALA A 1 216 ? -16.899 0.514 -4.707 1.00 92.81 216 ALA A C 1
ATOM 1659 O O . ALA A 1 216 ? -16.144 0.615 -5.670 1.00 92.81 216 ALA A O 1
ATOM 1660 N N . THR A 1 217 ? -16.681 -0.368 -3.727 1.00 92.31 217 THR A N 1
ATOM 1661 C CA . THR A 1 217 ? -15.549 -1.307 -3.724 1.00 92.31 217 THR A CA 1
ATOM 1662 C C . THR A 1 217 ? -15.716 -2.369 -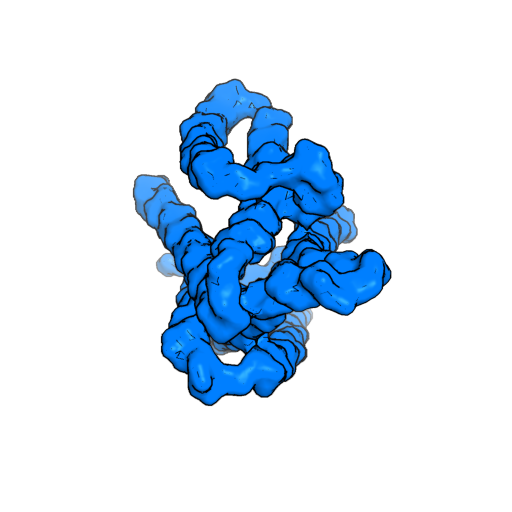4.809 1.00 92.31 217 THR A C 1
ATOM 1664 O O . THR A 1 217 ? -14.782 -2.616 -5.565 1.00 92.31 217 THR A O 1
ATOM 1667 N N . LEU A 1 218 ? -16.916 -2.941 -4.950 1.00 93.69 218 LEU A N 1
ATOM 1668 C CA . LEU A 1 218 ? -17.230 -3.907 -6.008 1.00 93.69 218 LEU A CA 1
ATOM 1669 C C . LEU A 1 218 ? -17.175 -3.275 -7.404 1.00 93.69 218 LEU A C 1
ATOM 1671 O O . LEU A 1 218 ? -16.684 -3.895 -8.344 1.00 93.69 218 LEU A O 1
ATOM 1675 N N . ALA A 1 219 ? -17.593 -2.017 -7.543 1.00 94.81 219 ALA A N 1
ATOM 1676 C CA . ALA A 1 219 ? -17.493 -1.291 -8.805 1.00 94.81 219 ALA A CA 1
ATOM 1677 C C . ALA A 1 219 ? -16.042 -1.169 -9.303 1.00 94.81 219 ALA A C 1
ATOM 1679 O O . ALA A 1 219 ? -15.825 -1.058 -10.507 1.00 94.81 219 ALA A O 1
ATOM 1680 N N . ARG A 1 220 ? -15.028 -1.270 -8.425 1.00 95.56 220 ARG A N 1
ATOM 1681 C CA . ARG A 1 220 ? -13.616 -1.252 -8.844 1.00 95.56 220 ARG A CA 1
ATOM 1682 C C . ARG A 1 220 ? -13.224 -2.449 -9.709 1.00 95.56 220 ARG A C 1
ATOM 1684 O O . ARG A 1 220 ? -12.259 -2.335 -10.459 1.00 95.56 220 ARG A O 1
ATOM 1691 N N . PHE A 1 221 ? -13.966 -3.558 -9.689 1.00 92.75 221 PHE A N 1
ATOM 1692 C CA . PHE A 1 221 ? -13.722 -4.658 -10.630 1.00 92.75 221 PHE A CA 1
ATOM 1693 C C . PHE A 1 221 ? -13.943 -4.239 -12.092 1.00 92.75 221 PHE A C 1
ATOM 1695 O O . PHE A 1 221 ? -13.319 -4.817 -12.979 1.00 92.75 221 PHE A O 1
ATOM 1702 N N . LEU A 1 222 ? -14.729 -3.183 -12.353 1.00 94.12 222 LEU A N 1
ATOM 1703 C CA . LEU A 1 222 ? -14.905 -2.602 -13.691 1.00 94.12 222 LEU A CA 1
ATOM 1704 C C . LEU A 1 222 ? -13.624 -1.957 -14.238 1.00 94.12 222 LEU A C 1
ATOM 1706 O O . LEU A 1 222 ? -13.495 -1.804 -15.452 1.00 94.12 222 LEU A O 1
ATOM 1710 N N . PHE A 1 223 ? -12.647 -1.629 -13.383 1.00 93.69 223 PHE A N 1
ATOM 1711 C CA . PHE A 1 223 ? -11.349 -1.158 -13.862 1.00 93.69 223 PHE A CA 1
ATOM 1712 C C . PHE A 1 223 ? -10.616 -2.230 -14.672 1.00 93.69 223 PHE A C 1
ATOM 1714 O O . PHE A 1 223 ? -9.917 -1.873 -15.609 1.00 93.69 223 PHE A O 1
ATOM 1721 N N . ILE A 1 224 ? -10.796 -3.524 -14.384 1.00 91.12 224 ILE A N 1
ATOM 1722 C CA . ILE A 1 224 ? -10.114 -4.608 -15.111 1.00 91.12 224 ILE A CA 1
ATOM 1723 C C . ILE A 1 224 ? -10.464 -4.587 -16.613 1.00 91.12 224 ILE A C 1
ATOM 1725 O O . ILE A 1 224 ? -9.547 -4.439 -17.428 1.00 91.12 224 ILE A O 1
ATOM 1729 N N . PRO A 1 225 ? -11.748 -4.678 -17.026 1.00 92.56 225 PRO A N 1
ATOM 1730 C CA . PRO A 1 225 ? -12.102 -4.573 -18.438 1.00 92.56 225 PRO A CA 1
ATOM 1731 C C . PRO A 1 225 ? -11.807 -3.182 -19.017 1.00 92.56 225 PRO A C 1
ATOM 1733 O O . PRO A 1 225 ? -11.432 -3.099 -20.184 1.00 92.56 225 PRO A O 1
ATOM 1736 N N . ALA A 1 226 ? -11.909 -2.103 -18.229 1.00 92.62 226 ALA A N 1
ATOM 1737 C CA . ALA A 1 226 ? -11.566 -0.757 -18.693 1.00 92.62 226 ALA A CA 1
ATOM 1738 C C . ALA A 1 226 ? -10.075 -0.630 -19.056 1.00 92.62 226 ALA A C 1
ATOM 1740 O O . ALA A 1 226 ? -9.749 -0.196 -20.158 1.00 92.62 226 ALA A O 1
ATOM 1741 N N . PHE A 1 227 ? -9.168 -1.085 -18.184 1.00 91.44 227 PHE A N 1
ATOM 1742 C CA . PHE A 1 227 ? -7.729 -1.123 -18.455 1.00 91.44 227 PHE A CA 1
ATOM 1743 C C . PHE A 1 227 ? -7.403 -2.018 -19.652 1.00 91.44 227 PHE A C 1
ATOM 1745 O O . PHE A 1 227 ? -6.588 -1.638 -20.494 1.00 91.44 227 PHE A O 1
ATOM 1752 N N . TYR A 1 228 ? -8.068 -3.170 -19.777 1.00 89.31 228 TYR A N 1
ATOM 1753 C CA . TYR A 1 228 ? -7.895 -4.047 -20.933 1.00 89.31 228 TYR A CA 1
ATOM 1754 C C . TYR A 1 228 ? -8.322 -3.359 -22.239 1.00 89.31 228 TYR A C 1
ATOM 1756 O O . TYR A 1 228 ? -7.564 -3.351 -23.210 1.00 89.31 228 TYR A O 1
ATOM 1764 N N . PHE A 1 229 ? -9.490 -2.716 -22.262 1.00 90.38 229 PHE A N 1
ATOM 1765 C CA . PHE A 1 229 ? -9.991 -2.003 -23.437 1.00 90.38 229 PHE A CA 1
ATOM 1766 C C . PHE A 1 229 ? -9.091 -0.820 -23.818 1.00 90.38 229 PHE A C 1
ATOM 1768 O O . PHE A 1 229 ? -8.689 -0.691 -24.975 1.00 90.38 229 PHE A O 1
ATOM 1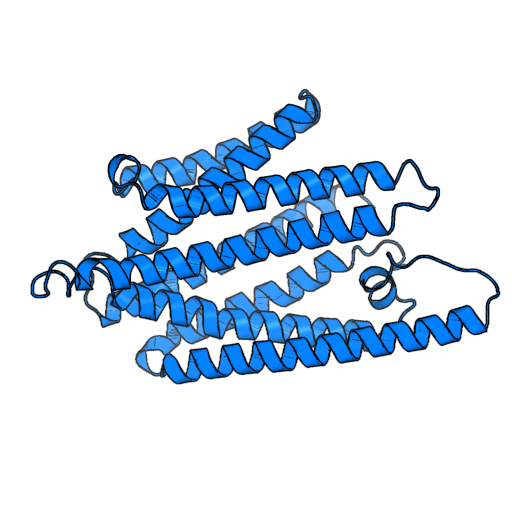775 N N . THR A 1 230 ? -8.702 -0.000 -22.841 1.00 89.25 230 THR A N 1
ATOM 1776 C CA . THR A 1 230 ? -7.791 1.129 -23.049 1.00 89.25 230 THR A CA 1
ATOM 1777 C C . THR A 1 230 ? -6.415 0.676 -23.523 1.00 89.25 230 THR A C 1
ATOM 1779 O O . THR A 1 230 ? -5.833 1.352 -24.360 1.00 89.25 230 THR A O 1
ATOM 1782 N N . SER A 1 231 ? -5.918 -0.483 -23.081 1.00 86.06 231 SER A N 1
ATOM 1783 C CA . SER A 1 231 ? -4.642 -1.020 -23.575 1.00 86.06 231 SER A CA 1
ATOM 1784 C C . SER A 1 231 ? -4.667 -1.404 -25.060 1.00 86.06 231 SER A C 1
ATOM 1786 O O . SER A 1 231 ? -3.618 -1.429 -25.696 1.00 86.06 231 SER A O 1
ATOM 1788 N N . LYS A 1 232 ? -5.851 -1.705 -25.613 1.00 86.00 232 LYS A N 1
ATOM 1789 C CA . LYS A 1 232 ? -6.019 -2.173 -26.995 1.00 86.00 232 LYS A CA 1
ATOM 1790 C C . LYS A 1 232 ? -6.451 -1.072 -27.966 1.00 86.00 232 LYS A C 1
ATOM 1792 O O . LYS A 1 232 ? -6.050 -1.108 -29.123 1.00 86.00 232 LYS A O 1
ATOM 1797 N N . TYR A 1 233 ? -7.271 -0.126 -27.510 1.00 83.69 233 TYR A N 1
ATOM 1798 C CA . TYR A 1 233 ? -7.889 0.892 -28.372 1.00 83.69 233 TYR A CA 1
ATOM 1799 C C . TYR A 1 233 ? -7.684 2.331 -27.884 1.00 83.69 233 TYR A C 1
ATOM 1801 O O . TYR A 1 233 ? -8.020 3.274 -28.596 1.00 83.69 233 TYR A O 1
ATOM 1809 N N . GLY A 1 234 ? -7.188 2.521 -26.661 1.00 80.25 234 GLY A N 1
ATOM 1810 C CA . GLY A 1 234 ? -7.042 3.836 -26.053 1.00 80.25 234 GLY A CA 1
ATOM 1811 C C . GLY A 1 234 ? -5.681 4.464 -26.336 1.00 80.25 234 GLY A C 1
ATOM 1812 O O . GLY A 1 234 ? -4.653 3.796 -26.321 1.00 80.25 234 GLY A O 1
ATOM 1813 N N . ALA A 1 235 ? -5.673 5.782 -26.534 1.00 85.50 235 ALA A N 1
ATOM 1814 C CA . ALA A 1 235 ? -4.447 6.574 -26.494 1.00 85.50 235 ALA A CA 1
ATOM 1815 C C . ALA A 1 235 ? -3.813 6.568 -25.087 1.00 85.50 235 ALA A C 1
ATOM 1817 O O . ALA A 1 235 ? -4.499 6.366 -24.081 1.00 85.50 235 ALA A O 1
ATOM 1818 N N . GLU A 1 236 ? -2.516 6.882 -25.008 1.00 83.94 236 GLU A N 1
ATOM 1819 C CA . GLU A 1 236 ? -1.734 6.892 -23.760 1.00 83.94 236 GLU A CA 1
ATOM 1820 C C . GLU A 1 236 ? -2.379 7.721 -22.634 1.00 83.94 236 GLU A C 1
ATOM 1822 O O . GLU A 1 236 ? -2.322 7.332 -21.465 1.00 83.94 236 GLU A O 1
ATOM 1827 N N . GLY A 1 237 ? -3.046 8.829 -22.984 1.00 88.00 237 GLY A N 1
ATOM 1828 C CA . GLY A 1 237 ? -3.741 9.704 -22.036 1.00 88.00 237 GLY A CA 1
ATOM 1829 C C . GLY A 1 237 ? -4.917 9.040 -21.311 1.00 88.00 237 GLY A C 1
ATOM 1830 O O . GLY A 1 237 ? -5.130 9.303 -20.129 1.00 88.00 237 GLY A O 1
ATOM 1831 N N . TRP A 1 238 ? -5.640 8.123 -21.961 1.00 89.69 238 TRP A N 1
ATOM 1832 C CA . TRP A 1 238 ? -6.751 7.399 -21.329 1.00 89.69 238 TRP A CA 1
ATOM 1833 C C . TRP A 1 238 ? -6.266 6.449 -20.234 1.00 89.69 238 TRP A C 1
ATOM 1835 O O . TRP A 1 238 ? -6.916 6.306 -19.201 1.00 89.69 238 TRP A O 1
ATOM 1845 N N . MET A 1 239 ? -5.099 5.834 -20.430 1.00 91.25 239 MET A N 1
ATOM 1846 C CA . MET A 1 239 ? -4.472 4.966 -19.433 1.00 91.25 239 MET A CA 1
ATOM 1847 C C . MET A 1 239 ? -4.005 5.773 -18.216 1.00 91.25 239 MET A C 1
ATOM 1849 O O . MET A 1 239 ? -4.199 5.344 -17.077 1.00 91.25 239 MET A O 1
ATOM 1853 N N . ILE A 1 240 ? -3.444 6.967 -18.447 1.00 92.62 240 ILE A N 1
ATOM 1854 C CA . ILE A 1 240 ? -3.090 7.909 -17.379 1.00 92.62 240 ILE A CA 1
ATOM 1855 C C . ILE A 1 240 ? -4.348 8.300 -16.598 1.00 92.62 240 ILE A C 1
ATOM 1857 O O . ILE A 1 240 ? -4.367 8.166 -15.377 1.00 92.62 240 ILE A O 1
ATOM 1861 N N . MET A 1 241 ? -5.420 8.693 -17.290 1.00 94.38 241 MET A N 1
ATOM 1862 C CA . MET A 1 241 ? -6.693 9.059 -16.666 1.00 94.38 241 MET A CA 1
ATOM 1863 C C . MET A 1 241 ? -7.283 7.910 -15.833 1.00 94.38 241 MET A C 1
ATOM 1865 O O . MET A 1 241 ? -7.648 8.120 -14.678 1.00 94.38 241 MET A O 1
ATOM 1869 N N . LEU A 1 242 ? -7.342 6.685 -16.367 1.00 94.31 242 LEU A N 1
ATOM 1870 C CA . LEU A 1 242 ? -7.833 5.521 -15.619 1.00 94.31 242 LEU A CA 1
ATOM 1871 C C . LEU A 1 242 ? -6.980 5.231 -14.381 1.00 94.31 242 LEU A C 1
ATOM 1873 O O . LEU A 1 242 ? -7.523 4.941 -13.317 1.00 94.31 242 LEU A O 1
ATOM 1877 N N . THR A 1 243 ? -5.659 5.359 -14.496 1.00 94.75 243 THR A N 1
ATOM 1878 C CA . THR A 1 243 ? -4.723 5.174 -13.378 1.00 94.75 243 THR A CA 1
ATOM 1879 C C . THR A 1 243 ? -4.915 6.239 -12.297 1.00 94.75 243 THR A C 1
ATOM 1881 O O . THR A 1 243 ? -4.906 5.919 -11.108 1.00 94.75 243 THR A O 1
ATOM 1884 N N . SER A 1 244 ? -5.161 7.491 -12.688 1.00 95.94 244 SER A N 1
ATOM 1885 C CA . SER A 1 244 ? -5.512 8.587 -11.782 1.00 95.94 244 SER A CA 1
ATOM 1886 C C . SER A 1 244 ? -6.805 8.311 -11.018 1.00 95.94 244 SER A C 1
ATOM 1888 O O . SER A 1 244 ? -6.838 8.423 -9.794 1.00 95.94 244 SER A O 1
ATOM 1890 N N . VAL A 1 245 ? -7.867 7.895 -11.713 1.00 96.19 245 VAL A N 1
ATOM 1891 C CA . VAL A 1 245 ? -9.149 7.559 -11.073 1.00 96.19 245 VAL A CA 1
ATOM 1892 C C . VAL A 1 245 ? -8.996 6.336 -10.162 1.00 96.19 245 VAL A C 1
ATOM 1894 O O . VAL A 1 245 ? -9.552 6.310 -9.061 1.00 96.19 245 VAL A O 1
ATOM 1897 N N . LEU A 1 246 ? -8.202 5.341 -10.566 1.00 95.88 246 LEU A N 1
ATOM 1898 C CA . LEU A 1 246 ? -7.884 4.189 -9.726 1.00 95.88 246 LEU A CA 1
ATOM 1899 C C . LEU A 1 246 ? -7.185 4.622 -8.429 1.00 95.88 246 LEU A C 1
ATOM 1901 O O . LEU A 1 246 ? -7.599 4.177 -7.362 1.00 95.88 246 LEU A O 1
ATOM 1905 N N . GLY A 1 247 ? -6.181 5.502 -8.506 1.00 95.81 247 GLY A N 1
ATOM 1906 C CA . GLY A 1 247 ? -5.500 6.066 -7.335 1.00 95.81 247 GLY A CA 1
ATOM 1907 C C . GLY A 1 247 ? -6.464 6.830 -6.427 1.00 95.81 247 GLY A C 1
ATOM 1908 O O . GLY A 1 247 ? -6.581 6.520 -5.244 1.00 95.81 247 GLY A O 1
ATOM 1909 N N . LEU A 1 248 ? -7.250 7.750 -6.994 1.00 95.69 248 LEU A N 1
ATOM 1910 C CA . LEU A 1 248 ? -8.229 8.549 -6.251 1.00 95.69 248 LEU A CA 1
ATOM 1911 C C . LEU A 1 248 ? -9.238 7.676 -5.496 1.00 95.69 248 LEU A C 1
ATOM 1913 O O . LEU A 1 248 ? -9.446 7.851 -4.293 1.00 95.69 248 LEU A O 1
ATOM 1917 N N . THR A 1 249 ? -9.854 6.719 -6.193 1.00 95.75 249 THR A N 1
ATOM 1918 C CA . THR A 1 249 ? -10.822 5.800 -5.582 1.00 95.75 249 THR A CA 1
ATOM 1919 C C . THR A 1 249 ? -10.168 4.866 -4.568 1.00 95.75 249 THR A C 1
ATOM 1921 O O . THR A 1 249 ? -10.806 4.530 -3.569 1.00 95.75 249 THR A O 1
ATOM 1924 N N . ASN A 1 250 ? -8.897 4.495 -4.758 1.00 94.50 250 ASN A N 1
ATOM 1925 C CA . ASN A 1 250 ? -8.142 3.705 -3.793 1.00 94.50 250 ASN A CA 1
ATOM 1926 C C . ASN A 1 250 ? -7.969 4.438 -2.464 1.00 94.50 250 ASN A C 1
ATOM 1928 O O . ASN A 1 250 ? -8.387 3.923 -1.423 1.00 94.50 250 ASN A O 1
ATOM 1932 N N . GLY A 1 251 ? -7.409 5.645 -2.503 1.00 91.81 251 GLY A N 1
ATOM 1933 C CA . GLY A 1 251 ? -7.161 6.447 -1.311 1.00 91.81 251 GLY A CA 1
ATOM 1934 C C . GLY A 1 251 ? -8.454 6.788 -0.573 1.00 91.81 251 GLY A C 1
ATOM 1935 O O . GLY A 1 251 ? -8.551 6.600 0.643 1.00 91.81 251 GLY A O 1
ATOM 1936 N N . TYR A 1 252 ? -9.478 7.204 -1.323 1.00 92.88 252 TYR A N 1
ATOM 1937 C CA . TYR A 1 252 ? -10.785 7.570 -0.781 1.00 92.88 252 TYR A CA 1
ATOM 1938 C C . TYR A 1 252 ? -11.472 6.404 -0.064 1.00 92.88 252 TYR A C 1
ATOM 1940 O O . TYR A 1 252 ? -11.828 6.517 1.113 1.00 92.88 252 TYR A O 1
ATOM 1948 N N . LEU A 1 253 ? -11.636 5.263 -0.743 1.00 93.25 253 LEU A N 1
ATOM 1949 C CA . LEU A 1 253 ? -12.357 4.121 -0.179 1.00 93.25 253 LEU A CA 1
ATOM 1950 C C . LEU A 1 253 ? -11.595 3.486 0.984 1.00 93.25 253 LEU A C 1
ATOM 1952 O O . LEU A 1 253 ? -12.223 3.116 1.974 1.00 93.25 253 LEU A O 1
ATOM 1956 N N . THR A 1 254 ? -10.262 3.427 0.914 1.00 91.31 254 THR A N 1
ATOM 1957 C CA . THR A 1 254 ? -9.432 2.885 2.002 1.00 91.31 254 THR A CA 1
ATOM 1958 C C . THR A 1 254 ? -9.642 3.671 3.298 1.00 91.31 254 THR A C 1
ATOM 1960 O O . THR A 1 254 ? -9.894 3.080 4.348 1.00 91.31 254 THR A O 1
ATOM 1963 N N . VAL A 1 255 ? -9.607 5.007 3.238 1.00 88.69 255 VAL A N 1
ATOM 1964 C CA . VAL A 1 255 ? -9.825 5.856 4.421 1.00 88.69 255 VAL A CA 1
ATOM 1965 C C . VAL A 1 255 ? -11.262 5.749 4.929 1.00 88.69 255 VAL A C 1
ATOM 1967 O O . VAL A 1 255 ? -11.477 5.668 6.140 1.00 88.69 255 VAL A O 1
ATOM 1970 N N . CYS A 1 256 ? -12.262 5.717 4.047 1.00 88.50 256 CYS A N 1
ATOM 1971 C CA . CYS A 1 256 ? -13.654 5.563 4.472 1.00 88.50 256 CYS A CA 1
ATOM 1972 C C . CYS A 1 256 ? -13.897 4.211 5.164 1.00 88.50 256 CYS A C 1
ATOM 1974 O O . CYS A 1 256 ? -14.456 4.189 6.258 1.00 88.50 256 CYS A O 1
ATOM 1976 N N . VAL A 1 257 ? -13.411 3.099 4.601 1.00 89.81 257 VAL A N 1
ATOM 1977 C CA . VAL A 1 257 ? -13.565 1.758 5.193 1.00 89.81 257 VAL A CA 1
ATOM 1978 C C . VAL A 1 257 ? -12.864 1.666 6.547 1.00 89.81 257 VAL A C 1
ATOM 1980 O O . VAL A 1 257 ? -13.502 1.293 7.528 1.00 89.81 257 VAL A O 1
ATOM 1983 N N . LEU A 1 258 ? -11.593 2.066 6.639 1.00 87.31 258 LEU A N 1
ATOM 1984 C CA . LEU A 1 258 ? -10.830 1.962 7.889 1.00 87.31 258 LEU A CA 1
ATOM 1985 C C . LEU A 1 258 ? -11.342 2.897 8.991 1.00 87.31 258 LEU A C 1
ATOM 1987 O O . LEU A 1 258 ? -11.166 2.603 10.169 1.00 87.31 258 LEU A O 1
ATOM 1991 N N . THR A 1 259 ? -11.995 4.009 8.636 1.00 83.19 259 THR A N 1
ATOM 1992 C CA . THR A 1 259 ? -12.559 4.934 9.632 1.00 83.19 259 THR A CA 1
ATOM 1993 C C . THR A 1 259 ? -13.983 4.589 10.054 1.00 83.19 259 THR A C 1
ATOM 1995 O O . THR A 1 259 ? -14.356 4.903 11.184 1.00 83.19 259 THR A O 1
ATOM 1998 N N . ASP A 1 260 ? -14.798 3.997 9.177 1.00 83.44 260 ASP A N 1
ATOM 1999 C CA . ASP A 1 260 ? -16.218 3.756 9.453 1.00 83.44 260 ASP A CA 1
ATOM 2000 C C . ASP A 1 260 ? -16.542 2.302 9.820 1.00 83.44 260 ASP A C 1
ATOM 2002 O O . ASP A 1 260 ? -17.509 2.085 10.551 1.00 83.44 260 ASP A O 1
ATOM 2006 N N . ALA A 1 261 ? -15.744 1.313 9.399 1.00 85.50 261 ALA A N 1
ATOM 2007 C CA . ALA A 1 261 ? -15.977 -0.091 9.748 1.00 85.50 261 ALA A CA 1
ATOM 2008 C C . ALA A 1 261 ? -15.835 -0.386 11.257 1.00 85.50 261 ALA A C 1
ATOM 2010 O O . ALA A 1 261 ? -16.704 -1.084 11.782 1.00 85.50 261 ALA A O 1
ATOM 2011 N N . PRO A 1 262 ? -14.847 0.175 11.991 1.00 83.12 262 PRO A N 1
ATOM 2012 C CA . PRO A 1 262 ? -14.723 -0.048 13.434 1.00 83.12 262 PRO A CA 1
ATOM 2013 C C . PRO A 1 262 ? -15.781 0.659 14.288 1.00 83.12 262 PRO A C 1
ATOM 2015 O O . PRO A 1 262 ? -15.859 0.433 15.493 1.00 83.12 262 PRO A O 1
ATOM 2018 N N . LYS A 1 263 ? -16.611 1.539 13.718 1.00 78.56 263 LYS A N 1
ATOM 2019 C CA . LYS A 1 263 ? -17.582 2.310 14.504 1.00 78.56 263 LYS A CA 1
ATOM 2020 C C . LYS A 1 263 ? -18.733 1.436 14.996 1.00 78.56 263 LYS A C 1
ATOM 2022 O O . LYS A 1 263 ? -19.381 0.748 14.208 1.00 78.56 263 LYS A O 1
ATOM 2027 N N . GLY A 1 264 ? -19.040 1.562 16.288 1.00 77.25 264 GLY A N 1
ATOM 2028 C CA . GLY A 1 264 ? -20.178 0.897 16.932 1.00 77.25 264 GLY A CA 1
ATOM 2029 C C . GLY A 1 264 ? -19.830 -0.375 17.711 1.00 77.25 264 GLY A C 1
ATOM 2030 O O . GLY A 1 264 ? -20.726 -0.935 18.331 1.00 77.25 264 GLY A O 1
ATOM 2031 N N . TYR A 1 265 ? -18.563 -0.799 17.719 1.00 80.31 265 TYR A N 1
ATOM 2032 C CA . TYR A 1 265 ? -18.064 -1.908 18.547 1.00 80.31 265 TYR A CA 1
ATOM 2033 C C . TYR A 1 265 ? -17.444 -1.393 19.846 1.00 80.31 265 TYR A C 1
ATOM 2035 O O . TYR A 1 265 ? -17.115 -0.213 19.927 1.00 80.31 265 TYR A O 1
ATOM 2043 N N . LYS A 1 266 ? -17.288 -2.234 20.870 1.00 81.56 266 LYS A N 1
ATOM 2044 C CA . LYS A 1 266 ? -16.658 -1.828 22.142 1.00 81.56 266 LYS A CA 1
ATOM 2045 C C . LYS A 1 266 ? -15.153 -1.634 21.956 1.00 81.56 266 LYS A C 1
ATOM 2047 O O . LYS A 1 266 ? -14.575 -2.319 21.125 1.00 81.56 266 LYS A O 1
ATOM 2052 N N . GLY A 1 267 ? -14.505 -0.793 22.765 1.00 80.25 267 GLY A N 1
ATOM 2053 C CA . GLY A 1 267 ? -13.067 -0.484 22.656 1.00 80.25 267 GLY A CA 1
ATOM 2054 C C . GLY A 1 267 ? -12.174 -1.674 22.246 1.00 80.25 267 GLY A C 1
ATOM 2055 O O . GLY A 1 267 ? -11.682 -1.681 21.120 1.00 80.25 267 GLY A O 1
ATOM 2056 N N . PRO A 1 268 ? -12.019 -2.729 23.069 1.00 82.06 268 PRO A N 1
ATOM 2057 C CA . PRO A 1 268 ? -11.180 -3.880 22.709 1.00 82.06 268 PRO A CA 1
ATOM 2058 C C . PRO A 1 268 ? -11.547 -4.532 21.362 1.00 82.06 268 PRO A C 1
ATOM 2060 O O . PRO A 1 268 ? -10.672 -4.871 20.571 1.00 82.06 268 PRO A O 1
ATOM 2063 N N . GLU A 1 269 ? -12.842 -4.635 21.050 1.00 83.75 269 GLU A N 1
ATOM 2064 C CA . GLU A 1 269 ? -13.333 -5.162 19.769 1.00 83.75 269 GLU A CA 1
ATOM 2065 C C . GLU A 1 269 ? -12.981 -4.233 18.593 1.00 83.75 269 GLU A C 1
ATOM 2067 O O . GLU A 1 269 ? -12.684 -4.714 17.501 1.00 83.75 269 GLU A O 1
ATOM 2072 N N . GLN A 1 270 ? -12.969 -2.910 18.799 1.00 83.88 270 GLN A N 1
ATOM 2073 C CA . GLN A 1 270 ? -12.543 -1.937 17.788 1.00 83.88 270 GLN A CA 1
ATOM 2074 C C . GLN A 1 270 ? -11.063 -2.098 17.453 1.00 83.88 270 GLN A C 1
ATOM 2076 O O . GLN A 1 270 ? -10.727 -2.109 16.272 1.00 83.88 270 GLN A O 1
ATOM 2081 N N . ASN A 1 271 ? -10.204 -2.288 18.462 1.00 85.81 271 ASN A N 1
ATOM 2082 C CA . ASN A 1 271 ? -8.774 -2.527 18.253 1.00 85.81 271 ASN A CA 1
ATOM 2083 C C . ASN A 1 271 ? -8.526 -3.783 17.417 1.00 85.81 271 ASN A C 1
ATOM 2085 O O . ASN A 1 271 ? -7.802 -3.761 16.417 1.00 85.81 271 ASN A O 1
ATOM 2089 N N . ALA A 1 272 ? -9.155 -4.888 17.825 1.00 86.69 272 ALA A N 1
ATOM 2090 C CA . ALA A 1 272 ? -9.054 -6.165 17.137 1.00 86.69 272 ALA A CA 1
ATOM 2091 C C . ALA A 1 272 ? -9.564 -6.045 15.694 1.00 86.69 272 ALA A C 1
ATOM 2093 O O . ALA A 1 272 ? -8.919 -6.531 14.766 1.00 86.69 272 ALA A O 1
ATOM 2094 N N . LEU A 1 273 ? -10.671 -5.325 15.482 1.00 88.31 273 LEU A N 1
ATOM 2095 C CA . LEU A 1 273 ? -11.221 -5.071 14.155 1.00 88.31 273 LEU A CA 1
ATOM 2096 C C . LEU A 1 273 ? -10.299 -4.191 13.296 1.00 88.31 273 LEU A C 1
ATOM 2098 O O . LEU A 1 273 ? -10.138 -4.473 12.113 1.00 88.31 273 LEU A O 1
ATOM 2102 N N . GLY A 1 274 ? -9.652 -3.171 13.865 1.00 88.88 274 GLY A N 1
ATOM 2103 C CA . GLY A 1 274 ? -8.643 -2.365 13.172 1.00 88.88 274 GLY A CA 1
ATOM 2104 C C . GLY A 1 274 ? -7.451 -3.204 12.702 1.00 88.88 274 GLY A C 1
ATOM 2105 O O . GLY A 1 274 ? -7.076 -3.136 11.531 1.00 88.88 274 GLY A O 1
ATOM 2106 N N . ASN A 1 275 ? -6.915 -4.062 13.576 1.00 89.88 275 ASN A N 1
ATOM 2107 C CA . ASN A 1 275 ? -5.862 -5.023 13.227 1.00 89.88 275 ASN A CA 1
ATOM 2108 C C . ASN A 1 275 ? -6.314 -5.991 12.120 1.00 89.88 275 ASN A C 1
ATOM 2110 O O . ASN A 1 275 ? -5.602 -6.197 11.137 1.00 89.88 275 ASN A O 1
ATOM 2114 N N . LEU A 1 276 ? -7.529 -6.530 12.244 1.00 91.88 276 LEU A N 1
ATOM 2115 C CA . LEU A 1 276 ? -8.112 -7.454 11.277 1.00 91.88 276 LEU A CA 1
ATOM 2116 C C . LEU A 1 276 ? -8.306 -6.810 9.899 1.00 91.88 276 LEU A C 1
ATOM 2118 O O . LEU A 1 276 ? -8.006 -7.432 8.881 1.00 91.88 276 LEU A O 1
ATOM 2122 N N . LEU A 1 277 ? -8.762 -5.557 9.847 1.00 91.62 277 LEU A N 1
ATOM 2123 C CA . LEU A 1 277 ? -8.899 -4.813 8.594 1.00 91.62 277 LEU A CA 1
ATOM 2124 C C . LEU A 1 277 ? -7.545 -4.630 7.894 1.00 91.62 277 LEU A C 1
ATOM 2126 O O . LEU A 1 277 ? -7.479 -4.763 6.672 1.00 91.62 277 LEU A O 1
ATOM 2130 N N . VAL A 1 278 ? -6.464 -4.379 8.642 1.00 91.94 278 VAL A N 1
ATOM 2131 C CA . VAL A 1 278 ? -5.107 -4.328 8.071 1.00 91.94 278 VAL A CA 1
ATOM 2132 C C . VAL A 1 278 ? -4.658 -5.702 7.581 1.00 91.94 278 VAL A C 1
ATOM 2134 O O . VAL A 1 278 ? -4.104 -5.794 6.488 1.00 91.94 278 VAL A O 1
ATOM 2137 N N . ALA A 1 279 ? -4.942 -6.777 8.320 1.00 93.31 279 ALA A N 1
ATOM 2138 C CA . ALA A 1 279 ? -4.631 -8.134 7.871 1.00 93.31 279 ALA A CA 1
ATOM 2139 C C . ALA A 1 279 ? -5.287 -8.442 6.512 1.00 93.31 279 ALA A C 1
ATOM 2141 O O . ALA A 1 279 ? -4.619 -8.924 5.596 1.00 93.31 279 ALA A O 1
ATOM 2142 N N . PHE A 1 280 ? -6.568 -8.091 6.340 1.00 94.12 280 PHE A N 1
ATOM 2143 C CA . PHE A 1 280 ? -7.266 -8.236 5.059 1.00 94.12 280 PHE A CA 1
ATOM 2144 C C . PHE A 1 280 ? -6.722 -7.311 3.964 1.00 94.12 280 PHE A C 1
ATOM 2146 O O . PHE A 1 280 ? -6.655 -7.722 2.806 1.00 94.12 280 PHE A O 1
ATOM 2153 N N . LEU A 1 281 ? -6.300 -6.090 4.306 1.00 92.44 281 LEU A N 1
ATOM 2154 C CA . LEU A 1 281 ? -5.655 -5.177 3.360 1.00 92.44 281 LEU A CA 1
ATOM 2155 C C . LEU A 1 281 ? -4.349 -5.776 2.816 1.00 92.44 281 LEU A C 1
ATOM 2157 O O . LEU A 1 281 ? -4.158 -5.819 1.600 1.00 92.44 281 LEU A O 1
ATOM 2161 N N . ILE A 1 282 ? -3.479 -6.285 3.694 1.00 91.88 282 ILE A N 1
ATOM 2162 C CA . ILE A 1 282 ? -2.206 -6.911 3.306 1.00 91.88 282 ILE A CA 1
ATOM 2163 C C . ILE A 1 282 ? -2.455 -8.219 2.544 1.00 91.88 282 ILE A C 1
ATOM 2165 O O . ILE A 1 282 ? -1.787 -8.478 1.545 1.00 91.88 282 ILE A O 1
ATOM 2169 N N . ALA A 1 283 ? -3.460 -9.013 2.926 1.00 93.62 283 ALA A N 1
ATOM 2170 C CA . ALA A 1 283 ? -3.858 -10.203 2.169 1.00 93.62 283 ALA A CA 1
ATOM 2171 C C . ALA A 1 283 ? -4.318 -9.849 0.741 1.00 93.62 283 ALA A C 1
ATOM 2173 O O . ALA A 1 283 ? -3.966 -10.530 -0.227 1.00 93.62 283 ALA A O 1
ATOM 2174 N N . GLY A 1 284 ? -5.062 -8.749 0.588 1.00 92.31 284 GLY A N 1
ATOM 2175 C CA . GLY A 1 284 ? -5.436 -8.184 -0.709 1.00 92.31 284 GLY A CA 1
ATOM 2176 C C . GLY A 1 284 ? -4.221 -7.759 -1.542 1.00 92.31 284 GLY A C 1
ATOM 2177 O O . GLY A 1 284 ? -4.138 -8.086 -2.723 1.00 92.31 284 GLY A O 1
ATOM 2178 N N . LEU A 1 285 ? -3.237 -7.095 -0.928 1.00 90.50 285 LEU A N 1
ATOM 2179 C CA . LEU A 1 285 ? -1.983 -6.730 -1.599 1.00 90.50 285 LEU A CA 1
ATOM 2180 C C . LEU A 1 285 ? -1.183 -7.967 -2.029 1.00 90.50 285 LEU A C 1
ATOM 2182 O O . LEU A 1 285 ? -0.722 -8.034 -3.167 1.00 90.50 285 LEU A O 1
ATOM 2186 N N . PHE A 1 286 ? -1.050 -8.964 -1.153 1.00 90.75 286 PHE A N 1
ATOM 2187 C CA . PHE A 1 286 ? -0.336 -10.205 -1.447 1.00 90.75 286 PHE A CA 1
ATOM 2188 C C . PHE A 1 286 ? -0.995 -11.003 -2.580 1.00 90.75 286 PHE A C 1
ATOM 2190 O O . PHE A 1 286 ? -0.310 -11.442 -3.508 1.00 90.75 286 PHE A O 1
ATOM 2197 N N . SER A 1 287 ? -2.322 -11.156 -2.545 1.00 90.50 287 SER A N 1
ATOM 2198 C CA . SER A 1 287 ? -3.070 -11.815 -3.622 1.00 90.50 287 SER A CA 1
ATOM 2199 C C . SER A 1 287 ? -2.953 -11.053 -4.944 1.00 90.50 287 SER A C 1
ATOM 2201 O O . SER A 1 287 ? -2.691 -11.677 -5.970 1.00 90.50 287 SER A O 1
ATOM 2203 N N . GLY A 1 288 ? -3.031 -9.718 -4.928 1.00 88.38 288 GLY A N 1
ATOM 2204 C CA . GLY A 1 288 ? -2.806 -8.880 -6.109 1.00 88.38 288 GLY A CA 1
ATOM 2205 C C . GLY A 1 288 ? -1.417 -9.071 -6.728 1.00 88.38 288 GLY A C 1
ATOM 2206 O O . GLY A 1 288 ? -1.313 -9.300 -7.931 1.00 88.38 288 GLY A O 1
ATOM 2207 N N . VAL A 1 289 ? -0.356 -9.059 -5.912 1.00 85.62 289 VAL A N 1
ATOM 2208 C CA . VAL A 1 289 ? 1.021 -9.328 -6.375 1.00 85.62 289 VAL A CA 1
ATOM 2209 C C . VAL A 1 289 ? 1.150 -10.746 -6.940 1.00 85.62 289 VAL A C 1
ATOM 2211 O O . VAL A 1 289 ? 1.789 -10.942 -7.970 1.00 85.62 289 VAL A O 1
ATOM 2214 N N . SER A 1 290 ? 0.523 -11.737 -6.306 1.00 84.12 290 SER A N 1
ATOM 2215 C CA . SER A 1 290 ? 0.565 -13.131 -6.769 1.00 84.12 290 SER A CA 1
ATOM 2216 C C . SER A 1 290 ? -0.148 -13.317 -8.115 1.00 84.12 290 SER A C 1
ATOM 2218 O O . SER A 1 290 ? 0.358 -14.011 -8.995 1.00 84.12 290 SER A O 1
ATOM 2220 N N . LEU A 1 291 ? -1.299 -12.663 -8.307 1.00 84.44 291 LEU A N 1
ATOM 2221 C CA . LEU A 1 291 ? -2.055 -12.687 -9.563 1.00 84.44 291 LEU A CA 1
ATOM 2222 C C . LEU A 1 291 ? -1.320 -11.965 -10.704 1.00 84.44 291 LEU A C 1
ATOM 2224 O O . LEU A 1 291 ? -1.337 -12.462 -11.830 1.00 84.44 291 LEU A O 1
ATOM 2228 N N . ASP A 1 292 ? -0.638 -10.847 -10.425 1.00 80.44 292 ASP A N 1
ATOM 2229 C CA . ASP A 1 292 ? 0.219 -10.153 -11.404 1.00 80.44 292 ASP A CA 1
ATOM 2230 C C . ASP A 1 292 ? 1.333 -11.074 -11.926 1.00 80.44 292 ASP A C 1
ATOM 2232 O O . ASP A 1 292 ? 1.605 -11.133 -13.126 1.00 80.44 292 ASP A O 1
ATOM 2236 N N . TRP A 1 293 ? 1.921 -11.881 -11.040 1.00 73.44 293 TRP A N 1
ATOM 2237 C CA . TRP A 1 293 ? 2.894 -12.901 -11.423 1.00 73.44 293 TRP A CA 1
ATOM 2238 C C . TRP A 1 293 ? 2.287 -14.019 -12.275 1.00 73.44 293 TRP A C 1
ATOM 2240 O O . TRP A 1 293 ? 2.854 -14.368 -13.311 1.00 73.44 293 TRP A O 1
ATOM 2250 N N . LEU A 1 294 ? 1.128 -14.559 -11.882 1.00 74.88 294 LEU A N 1
ATOM 2251 C CA . LEU A 1 294 ? 0.435 -15.611 -12.639 1.00 74.88 294 LEU A CA 1
ATOM 2252 C C . LEU A 1 294 ? 0.082 -15.161 -14.063 1.00 74.88 294 LEU A C 1
ATOM 2254 O O . LEU A 1 294 ? 0.237 -15.935 -15.008 1.00 74.88 294 LEU A O 1
ATOM 2258 N N . TRP A 1 295 ? -0.316 -13.898 -14.236 1.00 68.50 295 TRP A N 1
ATOM 2259 C CA . TRP A 1 295 ? -0.624 -13.314 -15.544 1.00 68.50 295 TRP A CA 1
ATOM 2260 C C . TRP A 1 295 ? 0.561 -13.353 -16.525 1.00 68.50 295 TRP A C 1
ATOM 2262 O O . TRP A 1 295 ? 0.371 -13.413 -17.741 1.00 68.50 295 TRP A O 1
ATOM 2272 N N . LEU A 1 296 ? 1.795 -13.354 -16.018 1.00 65.50 296 LEU A N 1
ATOM 2273 C CA . LEU A 1 296 ? 3.011 -13.367 -16.835 1.00 65.50 296 LEU A CA 1
ATOM 2274 C C . LEU A 1 296 ? 3.459 -14.776 -17.220 1.00 65.50 296 LEU A C 1
ATOM 2276 O O . LEU A 1 296 ? 4.082 -14.948 -18.266 1.00 65.50 296 LEU A O 1
ATOM 2280 N N . ILE A 1 297 ? 3.136 -15.785 -16.406 1.00 62.25 297 ILE A N 1
ATOM 2281 C CA . ILE A 1 297 ? 3.545 -17.180 -16.641 1.00 62.25 297 ILE A CA 1
ATOM 2282 C C . ILE A 1 297 ? 2.952 -17.712 -17.955 1.00 62.25 297 ILE A C 1
ATOM 2284 O O . ILE A 1 297 ? 3.617 -18.453 -18.673 1.00 62.25 297 ILE A O 1
ATOM 2288 N N . GLY A 1 298 ? 1.745 -17.275 -18.325 1.00 53.38 298 GLY A N 1
ATOM 2289 C CA . GLY A 1 298 ? 1.081 -17.688 -19.565 1.00 53.38 298 GLY A CA 1
ATOM 2290 C C . GLY A 1 298 ? 1.593 -17.025 -20.849 1.00 53.38 298 GLY A C 1
ATOM 2291 O O . GLY A 1 298 ? 1.146 -17.406 -21.928 1.00 53.38 298 GLY A O 1
ATOM 2292 N N . LYS A 1 299 ? 2.493 -16.032 -20.775 1.00 56.78 299 LYS A N 1
ATOM 2293 C CA . LYS A 1 299 ? 2.915 -15.257 -21.957 1.00 56.78 299 LYS A CA 1
ATOM 2294 C C . LYS A 1 299 ? 4.204 -15.719 -22.638 1.00 56.78 299 LYS A C 1
ATOM 2296 O O . LYS A 1 299 ? 4.506 -15.168 -23.689 1.00 56.78 299 LYS A O 1
ATOM 2301 N N . GLY A 1 300 ? 4.886 -16.745 -22.119 1.00 45.72 300 GLY A N 1
ATOM 2302 C CA . GLY A 1 300 ? 6.139 -17.260 -22.692 1.00 45.72 300 GLY A CA 1
ATOM 2303 C C . GLY A 1 300 ? 7.287 -16.240 -22.602 1.00 45.72 300 GLY A C 1
ATOM 2304 O O . GLY A 1 300 ? 7.126 -15.063 -22.908 1.00 45.72 300 GLY A O 1
ATOM 2305 N N . TRP A 1 301 ? 8.450 -16.672 -22.126 1.00 45.12 301 TRP A N 1
ATOM 2306 C CA . TRP A 1 301 ? 9.632 -15.819 -21.918 1.00 45.12 301 TRP A CA 1
ATOM 2307 C C . TRP A 1 301 ? 10.628 -15.875 -23.079 1.00 45.12 301 TRP A C 1
ATOM 2309 O O . TRP A 1 301 ? 10.726 -16.960 -23.689 1.00 45.12 301 TRP A O 1
#

pLDDT: mean 77.28, std 17.52, range [30.17, 96.19]

Foldseek 3Di:
DQQDDPQVLVLVLLLLVLLLVLLVVCLVCVVPDDLVVLQVVLVVLVVVLVVLVVVLLVVQVVVVVVVCVVPVDDDDPPCSRVCLGSCVVDPVSSVSSSVSSSSNSNSCSSNQLSQLLVLLLLACPVVPPDDPVVNCPRLVSNLVVLLVVLVVQLVVLVVVVVVCVVRVPDDDPPVNVVVVLVSLLSNLLSVLLSVLSCQCVPVVRQDLDPVVLVVLVVCCVVLVVVCVVCVPPNDSVSNSVSSNVNSNSNNNSLSNCSRRVLPPDHSVSSSSVSSVSVSVVSVVVSVVSVVVVVVVVVVPD

Secondary structure (DSSP, 8-state):
--TT--HHHHHHHHHHHHHHHHHHHHHHTGGGS-HHHHHHHHHHHHHHHHHHHHHHHHHHHHHHHHHHHHSS----TT-HHHHHHSSSS-HHHHHHHHHHHHHHHHHHHHHHHHHHHHHHHTSGGGTTSS-TTGGGHHHHHHHHHHHHHHHHHHHHHHHHHHHHHHT--S--HHHHHHHHHHHHHHHHHHHHHHHHHHGGGSGGG----HHHHHHHHHHGGGHHHHHHHHHHH--HHHHHHHHHHHHHHHHHHHHHHHHHTTTTS-HHHHHHHHHHHHHHHHHHHHHHHHHHHHHHHTT--

InterPro domains:
  IPR002259 Equilibrative nucleoside transporter [PF01733] (183-295)
  IPR002259 Equilibrative nucleoside transporter [PTHR10332] (178-295)